Protein AF-A0A3B8TUF1-F1 (afdb_monomer_lite)

Foldseek 3Di:
DDDPVLQVVLLVVLVCLVVDNPDDPVVSVVSNVVSLQQHAQDDVRHPVHHHHPNHDDDVLVVCVVPHDAVQLVPPSDLQSVLQRLCQVDPPLVVVQQWQCDCHPNHNDPLDHDGHRQFDADPVRGTDRSVVVQDDLDPVQDPPVVVCVCVVPVDDPDDPCVSLVVLVVCLVPPDHDPVSNVSSVSSSSVVVVCVVVSSVSSVVSVVVVVVVVVVVVVVD

Structure (mmCIF, N/CA/C/O backbone):
data_AF-A0A3B8TUF1-F1
#
_entry.id   AF-A0A3B8TUF1-F1
#
loop_
_atom_site.group_PDB
_atom_site.id
_atom_site.type_symbol
_atom_site.label_atom_id
_atom_site.label_alt_id
_atom_site.label_comp_id
_atom_site.label_asym_id
_atom_site.label_entity_id
_atom_site.label_seq_id
_atom_site.pdbx_PDB_ins_code
_atom_site.Cartn_x
_atom_site.Cartn_y
_atom_site.Cartn_z
_atom_site.occupancy
_atom_site.B_iso_or_equiv
_atom_site.auth_seq_id
_atom_site.auth_comp_id
_atom_site.auth_asym_id
_atom_site.auth_atom_id
_atom_site.pdbx_PDB_model_num
ATOM 1 N N . MET A 1 1 ? -12.231 -5.710 -16.668 1.00 30.80 1 MET A N 1
ATOM 2 C CA . MET A 1 1 ? -11.144 -6.706 -16.561 1.00 30.80 1 MET A CA 1
ATOM 3 C C . MET A 1 1 ? -9.940 -5.958 -16.014 1.00 30.80 1 MET A C 1
ATOM 5 O O . MET A 1 1 ? -9.499 -5.035 -16.681 1.00 30.80 1 MET A O 1
ATOM 9 N N . TYR A 1 2 ? -9.502 -6.230 -14.781 1.00 47.03 2 TYR A N 1
ATOM 10 C CA . TYR A 1 2 ? -8.259 -5.631 -14.281 1.00 47.03 2 TYR A CA 1
ATOM 11 C C . TYR A 1 2 ? -7.095 -6.357 -14.956 1.00 47.03 2 TYR A C 1
ATOM 13 O O . TYR A 1 2 ? -7.016 -7.584 -14.904 1.00 47.03 2 TYR A O 1
ATOM 21 N N . SER A 1 3 ? -6.248 -5.609 -15.650 1.00 50.97 3 SER A N 1
ATOM 22 C CA . SER A 1 3 ? -4.948 -6.074 -16.123 1.00 50.97 3 SER A CA 1
ATOM 23 C C . SER A 1 3 ? -4.066 -6.366 -14.910 1.00 50.97 3 SER A C 1
ATOM 25 O O . SER A 1 3 ? -4.149 -5.669 -13.902 1.00 50.97 3 SER A O 1
ATOM 27 N N . HIS A 1 4 ? -3.205 -7.381 -15.004 1.00 65.75 4 HIS A N 1
ATOM 28 C CA . HIS A 1 4 ? -2.104 -7.592 -14.060 1.00 65.75 4 HIS A CA 1
ATOM 29 C C . HIS A 1 4 ? -1.082 -6.462 -14.226 1.00 65.75 4 HIS A C 1
ATOM 31 O O . HIS A 1 4 ? -0.016 -6.672 -14.808 1.00 65.75 4 HIS A O 1
ATOM 37 N N . HIS A 1 5 ? -1.460 -5.245 -13.836 1.00 74.38 5 HIS A N 1
ATOM 38 C CA . HIS A 1 5 ? -0.773 -4.017 -14.211 1.00 74.38 5 HIS A CA 1
ATOM 39 C C . HIS A 1 5 ? 0.676 -4.043 -13.739 1.00 74.38 5 HIS A C 1
ATOM 41 O O . HIS A 1 5 ? 1.575 -3.827 -14.548 1.00 74.38 5 HIS A O 1
ATOM 47 N N . GLU A 1 6 ? 0.911 -4.416 -12.484 1.00 81.75 6 GLU A N 1
ATOM 48 C CA . GLU A 1 6 ? 2.241 -4.493 -11.882 1.00 81.75 6 GLU A CA 1
ATOM 49 C C . GLU A 1 6 ? 3.109 -5.531 -12.602 1.00 81.75 6 GLU A C 1
ATOM 51 O O . GLU A 1 6 ? 4.202 -5.206 -13.066 1.00 81.75 6 GLU A O 1
ATOM 56 N N . ASN A 1 7 ? 2.605 -6.759 -12.790 1.00 89.81 7 ASN A N 1
ATOM 57 C CA . ASN A 1 7 ? 3.350 -7.802 -13.503 1.00 89.81 7 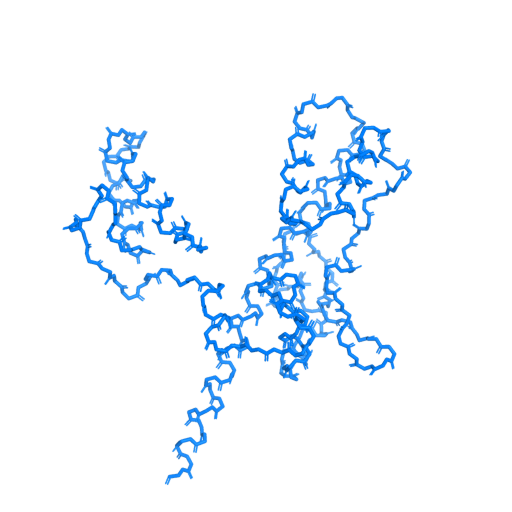ASN A CA 1
ATOM 58 C C . ASN A 1 7 ? 3.654 -7.386 -14.951 1.00 89.81 7 ASN A C 1
ATOM 60 O O . ASN A 1 7 ? 4.748 -7.635 -15.453 1.00 89.81 7 ASN A O 1
ATOM 64 N N . THR A 1 8 ? 2.707 -6.715 -15.611 1.00 89.31 8 THR A N 1
ATOM 65 C CA . THR A 1 8 ? 2.857 -6.218 -16.986 1.00 89.31 8 THR A CA 1
ATOM 66 C C . THR A 1 8 ? 3.940 -5.142 -17.066 1.00 89.31 8 THR A C 1
ATOM 68 O O . THR A 1 8 ? 4.849 -5.254 -17.889 1.00 89.31 8 THR A O 1
ATOM 71 N N . TYR A 1 9 ? 3.890 -4.130 -16.196 1.00 90.06 9 TYR A N 1
ATOM 72 C CA . TYR A 1 9 ? 4.871 -3.042 -16.182 1.00 90.06 9 TYR A CA 1
ATOM 73 C C . TYR A 1 9 ? 6.272 -3.524 -15.813 1.00 90.06 9 TYR A C 1
ATOM 75 O O . TYR A 1 9 ? 7.246 -3.067 -16.409 1.00 90.06 9 TYR A O 1
ATOM 83 N N . LEU A 1 10 ? 6.400 -4.473 -14.886 1.00 93.19 10 LEU A N 1
ATOM 84 C CA . LEU A 1 10 ? 7.710 -5.015 -14.533 1.00 93.19 10 LEU A CA 1
ATOM 85 C C . LEU A 1 10 ? 8.283 -5.943 -15.609 1.00 93.19 10 LEU A C 1
ATOM 87 O O . LEU A 1 10 ? 9.487 -5.897 -15.856 1.00 93.19 10 LEU A O 1
ATOM 91 N N . ASN A 1 11 ? 7.447 -6.707 -16.320 1.00 94.06 11 ASN A N 1
ATOM 92 C CA . ASN A 1 11 ? 7.882 -7.413 -17.532 1.00 94.06 11 ASN A CA 1
ATOM 93 C C . ASN A 1 11 ? 8.343 -6.418 -18.614 1.00 94.06 11 ASN A C 1
ATOM 95 O O . ASN A 1 11 ? 9.335 -6.654 -19.307 1.00 94.06 11 ASN A O 1
ATOM 99 N N . TYR A 1 12 ? 7.664 -5.279 -18.749 1.00 94.62 12 TYR A N 1
ATOM 100 C CA . TYR A 1 12 ? 8.093 -4.227 -19.666 1.00 94.62 12 TYR A CA 1
ATOM 101 C C . TYR A 1 12 ? 9.441 -3.612 -19.251 1.00 94.62 12 TYR A C 1
ATOM 103 O O . TYR A 1 12 ? 10.353 -3.544 -20.073 1.00 94.62 12 TYR A O 1
ATOM 111 N N . ALA A 1 13 ? 9.620 -3.265 -17.972 1.00 94.56 13 ALA A N 1
ATOM 112 C CA . ALA A 1 13 ? 10.892 -2.768 -17.440 1.00 94.56 13 ALA A CA 1
ATOM 113 C C . ALA A 1 13 ? 12.039 -3.776 -17.631 1.00 94.56 13 ALA A C 1
ATOM 115 O O . ALA A 1 13 ? 13.143 -3.395 -18.020 1.00 94.56 13 ALA A O 1
ATOM 116 N N . HIS A 1 14 ? 11.767 -5.068 -17.426 1.00 96.44 14 HIS A N 1
ATOM 117 C CA . HIS A 1 14 ? 12.712 -6.152 -17.706 1.00 96.44 14 HIS A CA 1
ATOM 118 C C . HIS A 1 14 ? 13.131 -6.166 -19.182 1.00 96.44 14 HIS A C 1
ATOM 120 O O . HIS A 1 14 ? 14.323 -6.183 -19.487 1.00 96.44 14 HIS A O 1
ATOM 126 N N . SER A 1 15 ? 12.163 -6.045 -20.097 1.00 95.94 15 SER A N 1
ATOM 127 C CA . SER A 1 15 ? 12.416 -5.983 -21.545 1.00 95.94 15 SER A CA 1
ATOM 128 C C . SER A 1 15 ? 13.305 -4.795 -21.922 1.00 95.94 15 SER A C 1
ATOM 130 O O . SER A 1 15 ? 14.246 -4.951 -22.699 1.00 95.94 15 SER A O 1
ATOM 132 N N . LEU A 1 16 ? 13.045 -3.618 -21.341 1.00 96.06 16 LEU A N 1
ATOM 133 C CA . LEU A 1 16 ? 13.848 -2.414 -21.567 1.00 96.06 16 LEU A CA 1
ATOM 134 C C . LEU A 1 16 ? 15.290 -2.588 -21.078 1.00 96.06 16 LEU A C 1
ATOM 136 O O . LEU A 1 16 ? 16.222 -2.268 -21.813 1.00 96.06 16 LEU A O 1
ATOM 140 N N . LEU A 1 17 ? 15.485 -3.151 -19.881 1.00 96.31 17 LEU A N 1
ATOM 141 C CA . LEU A 1 17 ? 16.822 -3.425 -19.342 1.00 96.31 17 LEU A CA 1
ATOM 142 C C . LEU A 1 17 ? 17.596 -4.430 -20.201 1.00 96.31 17 LEU A C 1
ATOM 144 O O . LEU A 1 17 ? 18.801 -4.275 -20.386 1.00 96.31 17 LEU A O 1
ATOM 148 N N . ARG A 1 18 ? 16.925 -5.444 -20.758 1.00 93.75 18 ARG A N 1
ATOM 149 C CA . ARG A 1 18 ? 17.566 -6.395 -21.678 1.00 93.75 18 ARG A CA 1
ATOM 150 C C . ARG A 1 18 ? 17.945 -5.766 -23.012 1.00 93.75 18 ARG A C 1
ATOM 152 O O . ARG A 1 18 ? 18.981 -6.124 -23.564 1.00 93.75 18 ARG A O 1
ATOM 159 N N . ALA A 1 19 ? 17.102 -4.880 -23.536 1.00 95.38 19 ALA A N 1
ATOM 160 C CA . ALA A 1 19 ? 17.327 -4.243 -24.828 1.00 95.38 19 ALA A CA 1
ATOM 161 C C . ALA A 1 19 ? 18.410 -3.157 -24.758 1.00 95.38 19 ALA A C 1
ATOM 163 O O . ALA A 1 19 ? 19.247 -3.063 -25.653 1.00 95.38 19 ALA A O 1
ATOM 164 N N . SER A 1 20 ? 18.391 -2.326 -23.713 1.00 95.94 20 SER A N 1
ATOM 165 C CA . SER A 1 20 ? 19.317 -1.203 -23.565 1.00 95.94 20 SER A CA 1
ATOM 166 C C . SER A 1 20 ? 19.425 -0.768 -22.100 1.00 95.94 20 SER A C 1
ATOM 168 O O . SER A 1 20 ? 18.828 0.220 -21.671 1.00 95.94 20 SER A O 1
ATOM 170 N N . SER A 1 21 ? 20.178 -1.528 -21.300 1.00 95.88 21 SER A N 1
ATOM 171 C CA . SER A 1 21 ? 20.466 -1.123 -19.923 1.00 95.88 21 SER A CA 1
ATOM 172 C C . SER A 1 21 ? 21.432 0.069 -19.895 1.00 95.88 21 SER A C 1
ATOM 174 O O . SER A 1 21 ? 22.495 -0.004 -20.514 1.00 95.88 21 SER A O 1
ATOM 176 N N . PRO A 1 22 ? 21.135 1.136 -19.130 1.00 95.81 22 PRO A N 1
ATOM 177 C CA . PRO A 1 22 ? 22.068 2.239 -18.905 1.00 95.81 22 PRO A CA 1
ATOM 178 C C . PRO A 1 22 ? 23.140 1.912 -17.847 1.00 95.81 22 PRO A C 1
ATOM 180 O O . PRO A 1 22 ? 23.940 2.776 -17.493 1.00 95.81 22 PRO A O 1
ATOM 183 N N . PHE A 1 23 ? 23.127 0.703 -17.277 1.00 97.06 23 PHE A N 1
ATOM 184 C CA . PHE A 1 23 ? 24.025 0.282 -16.202 1.00 97.06 23 PHE A CA 1
ATOM 185 C C . PHE A 1 23 ? 25.071 -0.724 -16.689 1.00 97.06 23 PHE A C 1
ATOM 187 O O . PHE A 1 23 ? 24.891 -1.373 -17.717 1.00 97.06 23 PHE A O 1
ATOM 194 N N . ASP A 1 24 ? 26.133 -0.914 -15.901 1.0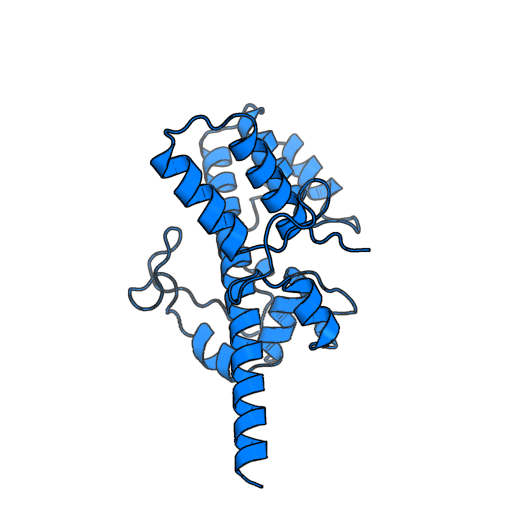0 97.69 24 ASP A N 1
ATOM 195 C CA . ASP A 1 24 ? 27.087 -1.999 -16.131 1.00 97.69 24 ASP A CA 1
ATOM 196 C C . ASP A 1 24 ? 26.424 -3.390 -16.061 1.00 97.69 24 ASP A C 1
ATOM 198 O O . ASP A 1 24 ? 25.295 -3.568 -15.583 1.00 97.69 24 ASP A O 1
ATOM 202 N N . GLU A 1 25 ? 27.137 -4.401 -16.553 1.00 96.88 25 GLU A N 1
ATOM 203 C CA . GLU A 1 25 ? 26.629 -5.770 -16.657 1.00 96.88 25 GLU A CA 1
ATOM 204 C C . GLU A 1 25 ? 26.240 -6.364 -15.293 1.00 96.88 25 GLU A C 1
ATOM 206 O O . GLU A 1 25 ? 25.217 -7.045 -15.176 1.00 96.88 25 GLU A O 1
ATOM 211 N N . VAL A 1 26 ? 27.019 -6.081 -14.246 1.00 97.88 26 VAL A N 1
ATOM 212 C CA . VAL A 1 26 ? 26.805 -6.634 -12.902 1.00 97.88 26 VAL A CA 1
ATOM 213 C C . VAL A 1 26 ? 25.507 -6.090 -12.311 1.00 97.88 26 VAL A C 1
ATOM 215 O O . VAL A 1 26 ? 24.654 -6.854 -11.843 1.00 97.88 26 VAL A O 1
ATOM 218 N N . LYS A 1 27 ? 25.316 -4.770 -12.371 1.00 97.62 27 LYS A N 1
ATOM 219 C CA . LYS A 1 27 ? 24.105 -4.106 -11.889 1.00 97.62 27 LYS A CA 1
ATOM 220 C C . LYS A 1 27 ? 22.887 -4.492 -12.722 1.00 97.62 27 LYS A C 1
ATOM 222 O O . LYS A 1 27 ? 21.827 -4.745 -12.150 1.00 97.62 27 LYS A O 1
ATOM 227 N N . THR A 1 28 ? 23.040 -4.598 -14.040 1.00 97.88 28 THR A N 1
ATOM 228 C CA . THR A 1 28 ? 21.961 -5.026 -14.943 1.00 97.88 28 THR A CA 1
ATOM 229 C C . THR A 1 28 ? 21.458 -6.418 -14.576 1.00 97.88 28 THR A C 1
ATOM 231 O O . THR A 1 28 ? 20.261 -6.589 -14.348 1.00 97.88 28 THR A O 1
ATOM 234 N N . LYS A 1 29 ? 22.360 -7.396 -14.414 1.00 97.50 29 LYS A N 1
ATOM 235 C CA . LYS A 1 29 ? 21.991 -8.761 -13.997 1.00 97.50 29 LYS A CA 1
ATOM 236 C C . LYS A 1 29 ? 21.280 -8.780 -12.647 1.00 97.50 29 LYS A C 1
ATOM 238 O O . LYS A 1 29 ? 20.278 -9.473 -12.497 1.00 97.50 29 LYS A O 1
ATOM 243 N N . LYS A 1 30 ? 21.749 -7.983 -11.680 1.00 98.06 30 LYS A N 1
ATOM 244 C CA . LYS A 1 30 ? 21.106 -7.874 -10.363 1.00 98.06 30 LYS A CA 1
ATOM 245 C C . LYS A 1 30 ? 19.674 -7.336 -10.457 1.00 98.06 30 LYS A C 1
ATOM 247 O O . LYS A 1 30 ? 18.795 -7.843 -9.764 1.00 98.06 30 LYS A O 1
ATOM 252 N N . LEU A 1 31 ? 19.435 -6.322 -11.291 1.00 97.81 31 LEU A N 1
ATOM 253 C CA . LEU A 1 31 ? 18.098 -5.756 -11.492 1.00 97.81 31 LEU A CA 1
ATOM 254 C C . LEU A 1 31 ? 17.165 -6.734 -12.210 1.00 97.81 31 LEU A C 1
ATOM 256 O O . LEU A 1 31 ? 16.023 -6.883 -11.787 1.00 97.81 31 LEU A O 1
ATOM 260 N N . LEU A 1 32 ? 17.650 -7.432 -13.241 1.00 97.00 32 LEU A N 1
ATOM 261 C CA . LEU A 1 32 ? 16.871 -8.460 -13.937 1.00 97.00 32 LEU A CA 1
ATOM 262 C C . LEU A 1 32 ? 16.460 -9.581 -12.976 1.00 97.00 32 LEU A C 1
ATOM 264 O O . LEU A 1 32 ? 15.270 -9.842 -12.843 1.00 97.00 32 LEU A O 1
ATOM 268 N N . ALA A 1 33 ? 17.408 -10.139 -12.216 1.00 96.00 33 ALA A N 1
ATOM 269 C CA . ALA A 1 33 ? 17.124 -11.179 -11.225 1.00 96.00 33 ALA A CA 1
ATOM 270 C C . ALA A 1 33 ? 16.139 -10.705 -10.141 1.00 96.00 33 ALA A C 1
ATOM 272 O O . ALA A 1 33 ? 15.291 -11.464 -9.673 1.00 96.00 33 ALA A O 1
ATOM 273 N N . PHE A 1 34 ? 16.219 -9.432 -9.743 1.00 96.06 34 PHE A N 1
ATOM 274 C CA . PHE A 1 34 ? 15.254 -8.849 -8.816 1.00 96.06 34 PHE A CA 1
ATOM 275 C C . PHE A 1 34 ? 13.842 -8.798 -9.417 1.00 96.06 34 PHE A C 1
ATOM 277 O O . PHE A 1 34 ? 12.901 -9.250 -8.766 1.00 96.06 34 PHE A O 1
ATOM 284 N N . LEU A 1 35 ? 13.691 -8.309 -10.653 1.00 95.56 35 LEU A N 1
ATOM 285 C CA . LEU A 1 35 ? 12.400 -8.268 -11.351 1.00 95.56 35 LEU A CA 1
ATOM 286 C C . LEU A 1 35 ? 11.823 -9.671 -11.569 1.00 95.56 35 LEU A C 1
ATOM 288 O O . LEU A 1 35 ? 10.639 -9.890 -11.316 1.00 95.56 35 LEU A O 1
ATOM 292 N N . GLU A 1 36 ? 12.659 -10.625 -11.975 1.00 95.62 36 GLU A N 1
ATOM 293 C CA . GLU A 1 36 ? 12.290 -12.036 -12.139 1.00 95.62 36 GLU A CA 1
ATOM 294 C C . GLU A 1 36 ? 11.797 -12.633 -10.817 1.00 95.62 36 GLU A C 1
ATOM 296 O O . GLU A 1 36 ? 10.780 -13.316 -10.793 1.00 95.62 36 GLU A O 1
ATOM 301 N N . SER A 1 37 ? 12.433 -12.293 -9.689 1.00 95.06 37 SER A N 1
ATOM 302 C CA . SER A 1 37 ? 11.989 -12.776 -8.373 1.00 95.06 37 SER A CA 1
ATOM 303 C C . SER A 1 37 ? 10.612 -12.253 -7.945 1.00 95.06 37 SER A C 1
ATOM 305 O O . SER A 1 37 ? 9.973 -12.868 -7.098 1.00 95.06 37 SER A O 1
ATOM 307 N N . LEU A 1 38 ? 10.153 -11.132 -8.510 1.00 94.62 38 LEU A N 1
ATOM 308 C CA . LEU A 1 38 ? 8.884 -10.485 -8.160 1.00 94.62 38 LEU A CA 1
ATOM 309 C C . LEU A 1 38 ? 7.758 -10.757 -9.164 1.00 94.62 38 LEU A C 1
ATOM 311 O O . LEU A 1 38 ? 6.623 -10.340 -8.927 1.00 94.62 38 LEU A O 1
ATOM 315 N N . THR A 1 39 ? 8.047 -11.410 -10.289 1.00 94.19 39 THR A N 1
ATOM 316 C CA . THR A 1 39 ? 7.121 -11.520 -11.423 1.00 94.19 39 THR A CA 1
ATOM 317 C C . THR A 1 39 ? 7.102 -12.920 -12.007 1.00 94.19 39 THR A C 1
ATOM 319 O O . THR A 1 39 ? 8.013 -13.716 -11.805 1.00 94.19 39 THR A O 1
ATOM 322 N N . TRP A 1 40 ? 6.077 -13.209 -12.800 1.00 93.06 40 TRP A N 1
ATOM 323 C CA . TRP A 1 40 ? 6.121 -14.324 -13.738 1.00 93.06 40 TRP A CA 1
ATOM 324 C C . TRP A 1 40 ? 6.261 -13.795 -15.159 1.00 93.06 40 TRP A C 1
ATOM 326 O O . TRP A 1 40 ? 5.758 -12.714 -15.507 1.00 93.06 40 TRP A O 1
ATOM 336 N N . SER A 1 41 ? 6.934 -14.582 -15.992 1.00 93.75 41 SER A N 1
ATOM 337 C CA . SER A 1 41 ? 7.169 -14.216 -17.378 1.00 93.75 41 SER A CA 1
ATOM 338 C C . SER A 1 41 ? 5.855 -14.158 -18.167 1.00 93.75 41 SER A C 1
ATOM 340 O O . SER A 1 41 ? 5.011 -15.059 -18.114 1.00 93.75 41 SER A O 1
ATOM 342 N N . SER A 1 42 ? 5.624 -13.052 -18.876 1.00 91.81 42 SER A N 1
ATOM 343 C CA . SER A 1 42 ? 4.372 -12.818 -19.605 1.00 91.81 42 SER A CA 1
ATOM 344 C C . SER A 1 42 ? 4.572 -11.940 -20.843 1.00 91.81 42 SER A C 1
ATOM 346 O O . SER A 1 42 ? 5.617 -11.315 -21.020 1.00 91.81 42 SER A O 1
ATOM 348 N N . GLY A 1 43 ? 3.580 -11.910 -21.738 1.00 89.69 43 GLY A N 1
ATOM 349 C CA . GLY A 1 43 ? 3.657 -11.129 -22.977 1.00 89.69 43 GLY A CA 1
ATOM 350 C C . GLY A 1 43 ? 4.860 -11.526 -23.838 1.00 89.69 43 GLY A C 1
ATOM 351 O O . GLY A 1 43 ? 5.062 -12.710 -24.104 1.00 89.69 43 GLY A O 1
ATOM 352 N N . VAL A 1 44 ? 5.671 -10.540 -24.236 1.00 89.31 44 VAL A N 1
ATOM 353 C CA . VAL A 1 44 ? 6.907 -10.744 -25.021 1.00 89.31 44 VAL A CA 1
ATOM 354 C C . VAL A 1 44 ? 7.960 -11.574 -24.288 1.00 89.31 44 VAL A C 1
ATOM 356 O O . VAL A 1 44 ? 8.812 -12.184 -24.924 1.00 89.31 44 VAL A O 1
ATOM 359 N N . ASN A 1 45 ? 7.878 -11.627 -22.959 1.00 92.19 45 ASN A N 1
ATOM 360 C CA . ASN A 1 45 ? 8.815 -12.358 -22.124 1.00 92.19 45 ASN A CA 1
ATOM 361 C C . ASN A 1 45 ? 8.355 -13.776 -21.785 1.00 92.19 45 ASN A C 1
ATOM 363 O O . ASN A 1 45 ? 9.051 -14.482 -21.064 1.00 92.19 45 ASN A O 1
ATOM 367 N N . LYS A 1 46 ? 7.180 -14.204 -22.255 1.00 93.88 46 LYS A N 1
ATOM 368 C CA . LYS A 1 46 ? 6.576 -15.482 -21.867 1.00 93.88 46 LYS A CA 1
ATOM 369 C C . LYS A 1 46 ? 7.546 -16.659 -22.066 1.00 93.88 46 LYS A C 1
ATOM 371 O O . LYS A 1 46 ? 8.025 -16.886 -23.172 1.00 93.88 46 LYS A O 1
ATOM 376 N N . GLY A 1 47 ? 7.766 -17.431 -20.999 1.00 91.88 47 GLY A N 1
ATOM 377 C CA . GLY A 1 47 ? 8.611 -18.631 -21.003 1.00 91.88 47 GLY A CA 1
ATOM 378 C C . GLY A 1 47 ? 10.098 -18.378 -20.741 1.00 91.88 47 GLY A C 1
ATOM 379 O O . GLY A 1 47 ? 10.885 -19.313 -20.826 1.00 91.88 47 GLY A O 1
ATOM 380 N N . LEU A 1 48 ? 10.499 -17.141 -20.434 1.00 93.19 48 LEU A N 1
ATOM 381 C CA . LEU A 1 48 ? 11.898 -16.818 -20.142 1.00 93.19 48 LEU A CA 1
ATOM 382 C C . LEU A 1 48 ? 12.333 -17.156 -18.710 1.00 93.19 48 LEU A C 1
ATOM 384 O O . LEU A 1 48 ? 13.507 -17.436 -18.491 1.00 93.19 48 LEU A O 1
ATOM 388 N N . TRP A 1 49 ? 11.412 -17.086 -17.750 1.00 94.69 49 TRP A N 1
ATOM 389 C CA . TRP A 1 49 ? 11.631 -17.476 -16.357 1.00 94.69 49 TRP A CA 1
ATOM 390 C C . TRP A 1 49 ? 10.326 -17.964 -15.730 1.00 94.69 49 TRP A C 1
ATOM 392 O O . TRP A 1 49 ? 9.228 -17.597 -16.175 1.00 94.69 49 TRP A O 1
ATOM 402 N N . ASP A 1 50 ? 10.465 -18.768 -14.683 1.00 90.38 50 ASP A N 1
ATOM 403 C CA . ASP A 1 50 ? 9.349 -19.298 -13.912 1.00 90.38 50 ASP A CA 1
ATOM 404 C C . ASP A 1 50 ? 8.975 -18.377 -12.749 1.00 90.38 50 ASP A C 1
ATOM 406 O O . ASP A 1 50 ? 9.790 -17.615 -12.228 1.00 90.38 50 ASP A O 1
ATOM 410 N N . ALA A 1 51 ? 7.711 -18.459 -12.338 1.00 90.31 51 ALA A N 1
ATOM 411 C CA . ALA A 1 51 ? 7.212 -17.780 -11.152 1.00 90.31 51 ALA A CA 1
ATOM 412 C C . ALA A 1 51 ? 7.899 -18.344 -9.895 1.00 90.31 51 ALA A C 1
ATOM 414 O O . ALA A 1 51 ? 7.740 -19.524 -9.587 1.00 90.31 51 ALA A O 1
ATOM 415 N N . GLY A 1 52 ? 8.647 -17.508 -9.173 1.00 86.56 52 GLY A N 1
ATOM 416 C CA . GLY A 1 52 ? 9.236 -17.876 -7.882 1.00 86.56 52 GLY A CA 1
ATOM 417 C C . GLY A 1 52 ? 8.304 -17.631 -6.688 1.00 86.56 52 GLY A C 1
ATOM 418 O O . GLY A 1 52 ? 7.236 -17.034 -6.815 1.00 86.56 52 GLY A O 1
ATOM 419 N N . ASP A 1 53 ? 8.759 -17.993 -5.489 1.00 89.31 53 ASP A N 1
ATOM 420 C CA . ASP A 1 53 ? 7.977 -17.857 -4.243 1.00 89.31 53 ASP A CA 1
ATOM 421 C C . ASP A 1 53 ? 7.732 -16.401 -3.806 1.00 89.31 53 ASP A C 1
ATOM 423 O O . ASP A 1 53 ? 6.926 -16.128 -2.919 1.00 89.31 53 ASP A O 1
ATOM 427 N N . ARG A 1 54 ? 8.452 -15.446 -4.407 1.00 91.19 54 ARG A N 1
ATOM 428 C CA . ARG A 1 54 ? 8.402 -14.012 -4.078 1.00 91.19 54 ARG A CA 1
ATOM 429 C C . ARG A 1 54 ? 7.563 -13.189 -5.059 1.00 91.19 54 ARG A C 1
ATOM 431 O O . ARG A 1 54 ? 7.602 -11.958 -5.002 1.00 91.19 54 ARG A O 1
ATOM 438 N N . VAL A 1 55 ? 6.821 -13.848 -5.948 1.00 92.06 55 VAL A N 1
ATOM 439 C CA . VAL A 1 55 ? 5.955 -13.178 -6.919 1.00 92.06 55 VAL A CA 1
ATOM 440 C C . VAL A 1 55 ? 4.977 -12.243 -6.212 1.00 92.06 55 VAL A C 1
ATOM 442 O O . VAL A 1 55 ? 4.317 -12.617 -5.242 1.00 92.06 55 VAL A O 1
ATOM 445 N N . MET A 1 56 ? 4.878 -11.013 -6.714 1.00 89.62 56 MET A N 1
ATOM 446 C CA . MET A 1 56 ? 3.959 -10.027 -6.165 1.00 89.62 56 MET A CA 1
ATOM 447 C C . MET A 1 56 ? 2.508 -10.459 -6.345 1.00 89.62 56 MET A C 1
ATOM 449 O O . MET A 1 56 ? 2.079 -10.896 -7.416 1.00 89.62 56 MET A O 1
ATOM 453 N N . ILE A 1 57 ? 1.743 -10.272 -5.277 1.00 85.81 57 ILE A N 1
ATOM 454 C CA . ILE A 1 57 ? 0.323 -10.584 -5.230 1.00 85.81 57 ILE A CA 1
ATOM 455 C C . ILE A 1 57 ? -0.464 -9.298 -5.470 1.00 85.81 57 ILE A C 1
ATOM 457 O O . ILE A 1 57 ? -0.254 -8.289 -4.802 1.00 85.81 57 ILE A O 1
ATOM 461 N N . ASP A 1 58 ? -1.411 -9.359 -6.402 1.00 85.88 58 ASP A N 1
ATOM 462 C CA . ASP A 1 58 ? -2.390 -8.295 -6.616 1.00 85.88 58 ASP A CA 1
ATOM 463 C C . ASP A 1 58 ? -3.360 -8.248 -5.422 1.00 85.88 58 ASP A C 1
ATOM 465 O O . ASP A 1 58 ? -4.223 -9.120 -5.253 1.00 85.88 58 ASP A O 1
ATOM 469 N N . MET A 1 59 ? -3.222 -7.213 -4.591 1.00 88.12 59 MET A N 1
ATOM 470 C CA . MET A 1 59 ? -4.068 -7.008 -3.415 1.00 88.12 59 MET A CA 1
ATOM 471 C C . MET A 1 59 ? -5.542 -6.814 -3.782 1.00 88.12 59 MET A C 1
ATOM 473 O O . MET A 1 59 ? -6.416 -7.285 -3.057 1.00 88.12 59 MET A O 1
ATOM 477 N N . ALA A 1 60 ? -5.855 -6.194 -4.922 1.00 85.75 60 ALA A N 1
ATOM 478 C CA . ALA A 1 60 ? -7.240 -6.049 -5.361 1.00 85.75 60 ALA A CA 1
ATOM 479 C C . ALA A 1 60 ? -7.848 -7.410 -5.730 1.00 85.75 60 ALA A C 1
ATOM 481 O O . ALA A 1 60 ? -9.033 -7.652 -5.483 1.00 85.75 60 ALA A O 1
ATOM 482 N N . LYS A 1 61 ? -7.051 -8.329 -6.294 1.00 87.75 61 LYS A N 1
ATOM 483 C CA . LYS A 1 61 ? -7.478 -9.722 -6.508 1.00 87.75 61 LYS A CA 1
ATOM 484 C C . LYS A 1 61 ? -7.701 -10.449 -5.181 1.00 87.75 61 LYS A C 1
ATOM 486 O O . LYS A 1 61 ? -8.722 -11.129 -5.059 1.00 87.75 61 LYS A O 1
ATOM 491 N N . LEU A 1 62 ? -6.793 -10.289 -4.216 1.00 90.00 62 LEU A N 1
ATOM 492 C CA . LEU A 1 62 ? -6.922 -10.874 -2.876 1.00 90.00 62 LEU A CA 1
ATOM 493 C C . LEU A 1 62 ? -8.226 -10.420 -2.203 1.00 90.00 62 LEU A C 1
ATOM 495 O O . LEU A 1 62 ? -9.045 -11.256 -1.827 1.00 90.00 62 LEU A O 1
ATOM 499 N N . VAL A 1 63 ? -8.458 -9.106 -2.148 1.00 92.19 63 VAL A N 1
ATOM 500 C CA . VAL A 1 63 ? -9.658 -8.506 -1.547 1.00 92.19 63 VAL A CA 1
ATOM 501 C C . VAL A 1 63 ? -10.928 -9.034 -2.204 1.00 92.19 63 VAL A C 1
ATOM 503 O O . VAL A 1 63 ? -11.779 -9.578 -1.512 1.00 92.19 63 VAL A O 1
ATOM 506 N N . ARG A 1 64 ? -11.037 -8.981 -3.538 1.00 89.88 64 ARG A N 1
ATOM 507 C CA . ARG A 1 64 ? -12.239 -9.459 -4.249 1.00 89.88 64 ARG A CA 1
ATOM 508 C C . ARG A 1 64 ? -12.561 -10.931 -4.005 1.00 89.88 64 ARG A C 1
ATOM 510 O O . ARG A 1 64 ? -13.720 -11.317 -4.100 1.00 89.88 64 ARG A O 1
ATOM 517 N N . SER A 1 65 ? -11.537 -11.749 -3.778 1.00 91.81 65 SER A N 1
ATOM 518 C CA . SER A 1 65 ? -11.700 -13.198 -3.651 1.00 91.81 65 SER A CA 1
ATOM 519 C C . SER A 1 65 ? -12.031 -13.623 -2.220 1.00 91.81 65 SER A C 1
ATOM 521 O O . SER A 1 65 ? -12.630 -14.678 -2.032 1.00 91.81 65 SER A O 1
ATOM 523 N N . HIS A 1 66 ? -11.642 -12.822 -1.220 1.00 92.81 66 HIS A N 1
ATOM 524 C CA . HIS A 1 66 ? -11.635 -13.257 0.181 1.00 92.81 66 HIS A CA 1
ATOM 525 C C . HIS A 1 66 ? -12.214 -12.251 1.181 1.00 92.81 66 HIS A C 1
ATOM 527 O O . HIS A 1 66 ? -12.319 -12.585 2.358 1.00 92.81 66 HIS A O 1
ATOM 533 N N . PHE A 1 67 ? -12.593 -11.042 0.762 1.00 94.31 67 PHE A N 1
ATOM 534 C CA . PHE A 1 67 ? -13.140 -10.035 1.666 1.00 94.31 67 PHE A CA 1
ATOM 535 C C . PHE A 1 67 ? -14.328 -9.290 1.057 1.00 94.31 67 PHE A C 1
ATOM 537 O O . PHE A 1 67 ? -14.244 -8.689 -0.013 1.00 94.31 67 PHE A O 1
ATOM 544 N N . TRP A 1 68 ? -15.437 -9.298 1.791 1.00 93.06 68 TRP A N 1
ATOM 545 C CA . TRP A 1 68 ? -16.605 -8.474 1.520 1.00 93.06 68 TRP A CA 1
ATOM 546 C C . TRP A 1 68 ? -17.100 -7.869 2.828 1.00 93.06 68 TRP A C 1
ATOM 548 O O . TRP A 1 68 ? -17.137 -8.541 3.859 1.00 93.06 68 TRP A O 1
ATOM 558 N N . HIS A 1 69 ? -17.516 -6.609 2.774 1.00 94.06 69 HIS A N 1
ATOM 559 C CA . HIS A 1 69 ? -18.093 -5.911 3.912 1.00 94.06 69 HIS A CA 1
ATOM 560 C C . HIS A 1 69 ? -19.200 -4.957 3.437 1.00 94.06 69 HIS A C 1
ATOM 562 O O . HIS A 1 69 ? -19.009 -4.300 2.409 1.00 94.06 69 HIS A O 1
ATOM 568 N N . PRO A 1 70 ? -20.324 -4.809 4.170 1.00 93.25 70 PRO A N 1
ATOM 569 C CA . PRO A 1 70 ? -21.417 -3.918 3.771 1.00 93.25 70 PRO A CA 1
ATOM 570 C C . PRO A 1 70 ? -20.961 -2.476 3.510 1.00 93.25 70 PRO A C 1
ATOM 572 O O . PRO A 1 70 ? -21.358 -1.875 2.515 1.00 93.25 70 PRO A O 1
ATOM 575 N N . ASP A 1 71 ? -20.057 -1.956 4.348 1.00 90.38 71 ASP A N 1
ATOM 576 C CA . ASP A 1 71 ? -19.543 -0.582 4.222 1.00 90.38 71 ASP A CA 1
ATOM 577 C C . ASP A 1 71 ? -18.749 -0.343 2.917 1.00 90.38 71 ASP A C 1
ATOM 579 O O . ASP A 1 71 ? -18.576 0.802 2.512 1.00 90.38 71 ASP A O 1
ATOM 583 N N . MET A 1 72 ? -18.323 -1.394 2.200 1.00 89.62 72 MET A N 1
ATOM 584 C CA . MET A 1 72 ? -17.668 -1.246 0.891 1.00 89.62 72 MET A CA 1
ATOM 585 C C . MET A 1 72 ? -18.646 -0.850 -0.223 1.00 89.62 72 MET A C 1
ATOM 587 O O . MET A 1 72 ? -18.209 -0.373 -1.270 1.00 89.62 72 MET A O 1
ATOM 591 N N . SER A 1 73 ? -19.955 -1.078 -0.045 1.00 87.69 73 SER A N 1
ATOM 592 C CA . SER A 1 73 ? -21.002 -0.769 -1.039 1.00 87.69 73 SER A CA 1
ATOM 593 C C . SER A 1 73 ? -20.684 -1.265 -2.464 1.00 87.69 73 SER A C 1
ATOM 595 O O . SER A 1 73 ? -20.968 -0.598 -3.455 1.00 87.69 73 SER A O 1
ATOM 597 N N . GLY A 1 74 ? -20.043 -2.435 -2.576 1.00 84.19 74 GLY A N 1
ATOM 598 C CA . GLY A 1 74 ? -19.633 -3.036 -3.855 1.00 84.19 74 GLY A CA 1
ATOM 599 C C . GLY A 1 74 ? -18.346 -2.470 -4.478 1.00 84.19 74 GLY A C 1
ATOM 600 O O . GLY A 1 74 ? -17.899 -2.980 -5.507 1.00 84.19 74 GLY A O 1
ATOM 601 N N . SER A 1 75 ? -17.717 -1.461 -3.870 1.00 85.44 75 SER A N 1
ATOM 602 C CA . SER A 1 75 ? -16.423 -0.929 -4.305 1.00 85.44 75 SER A CA 1
ATOM 603 C C . SER A 1 75 ? -15.258 -1.787 -3.804 1.00 85.44 75 SER A C 1
ATOM 605 O O . SER A 1 75 ? -15.248 -2.243 -2.667 1.00 85.44 75 SER A O 1
ATOM 607 N N . ASN A 1 76 ? -14.236 -1.954 -4.647 1.00 86.56 76 ASN A N 1
ATOM 608 C CA . ASN A 1 76 ? -12.976 -2.626 -4.301 1.00 86.56 76 ASN A CA 1
ATOM 609 C C . ASN A 1 76 ? -11.778 -1.663 -4.315 1.00 86.56 76 ASN A C 1
ATOM 611 O O . ASN A 1 76 ? -10.630 -2.103 -4.362 1.00 86.56 76 ASN A O 1
ATOM 615 N N . SER A 1 77 ? -12.026 -0.349 -4.346 1.00 85.81 77 SER A N 1
ATOM 616 C CA . SER A 1 77 ? -10.952 0.636 -4.224 1.00 85.81 77 SER A CA 1
ATOM 617 C C . SER A 1 77 ? -10.374 0.608 -2.812 1.00 85.81 77 SER A C 1
ATOM 619 O O . SER A 1 77 ? -11.096 0.375 -1.845 1.00 85.81 77 SER A O 1
ATOM 621 N N . ILE A 1 78 ? -9.085 0.917 -2.673 1.00 86.12 78 ILE A N 1
ATOM 622 C CA . ILE A 1 78 ? -8.432 0.975 -1.360 1.00 86.12 78 ILE A CA 1
ATOM 623 C C . ILE A 1 78 ? -9.143 1.943 -0.395 1.00 86.12 78 ILE A C 1
ATOM 625 O O . ILE A 1 78 ? -9.288 1.625 0.780 1.00 86.12 78 ILE A O 1
ATOM 629 N N . LYS A 1 79 ? -9.717 3.041 -0.917 1.00 85.25 79 LYS A N 1
ATOM 630 C CA . LYS A 1 79 ? -10.531 4.013 -0.162 1.00 85.25 79 LYS A CA 1
ATOM 631 C C . LYS A 1 79 ? -11.807 3.415 0.439 1.00 85.25 79 LYS A C 1
ATOM 633 O O . LYS A 1 79 ? -12.243 3.855 1.490 1.00 85.25 79 LYS A O 1
ATOM 638 N N . ALA A 1 80 ? -12.401 2.410 -0.203 1.00 88.94 80 ALA A N 1
ATOM 639 C CA . ALA A 1 80 ? -13.567 1.705 0.334 1.00 88.94 80 ALA A CA 1
ATOM 640 C C . ALA A 1 80 ? -13.169 0.502 1.204 1.00 88.94 80 ALA A C 1
ATOM 642 O O . ALA A 1 80 ? -13.813 0.205 2.209 1.00 88.94 80 ALA A O 1
ATOM 643 N N . VAL A 1 81 ? -12.097 -0.194 0.822 1.00 93.50 81 VAL A N 1
ATOM 644 C CA . VAL A 1 81 ? -11.629 -1.408 1.499 1.00 93.50 81 VAL A CA 1
ATOM 645 C C . VAL A 1 81 ? -11.013 -1.082 2.855 1.00 93.50 81 VAL A C 1
ATOM 647 O O . VAL A 1 81 ? -11.287 -1.786 3.823 1.00 93.50 81 VAL A O 1
ATOM 650 N N . LEU A 1 82 ? -10.208 -0.020 2.949 1.00 94.81 82 LEU A N 1
ATOM 651 C CA . LEU A 1 82 ? -9.495 0.318 4.177 1.00 94.81 82 LEU A CA 1
ATOM 652 C C . LEU A 1 82 ? -10.452 0.587 5.355 1.00 94.81 82 LEU A C 1
ATOM 654 O O . LEU A 1 82 ? -10.319 -0.111 6.362 1.00 94.81 82 LEU A O 1
ATOM 658 N N . PRO A 1 83 ? -11.442 1.502 5.273 1.00 93.56 83 PRO A N 1
ATOM 659 C CA . PRO A 1 83 ? -12.370 1.721 6.384 1.00 93.56 83 PRO A CA 1
ATOM 660 C C . PRO A 1 83 ? -13.142 0.453 6.763 1.00 93.56 83 PRO A C 1
ATOM 662 O O . PRO A 1 83 ? -13.373 0.199 7.945 1.00 93.56 83 PRO A O 1
ATOM 665 N N . ALA A 1 84 ? -13.509 -0.373 5.781 1.00 95.81 84 ALA A N 1
ATOM 666 C CA . ALA A 1 84 ? -14.199 -1.636 6.021 1.00 95.81 84 ALA A CA 1
ATOM 667 C C . ALA A 1 84 ? -13.330 -2.642 6.793 1.00 95.81 84 ALA A C 1
ATOM 669 O O . ALA A 1 84 ? -13.786 -3.214 7.782 1.00 95.81 84 ALA A O 1
ATOM 670 N N . VAL A 1 85 ? -12.068 -2.814 6.394 1.00 96.88 85 VAL A N 1
ATOM 671 C CA . VAL A 1 85 ? -11.097 -3.663 7.101 1.00 96.88 85 VAL A CA 1
ATOM 672 C C . VAL A 1 85 ? -10.880 -3.178 8.536 1.00 96.88 85 VAL A C 1
ATOM 674 O O . VAL A 1 85 ? -10.888 -3.977 9.475 1.00 96.88 85 VAL A O 1
ATOM 677 N N . LEU A 1 86 ? -10.737 -1.864 8.727 1.00 96.50 86 LEU A N 1
ATOM 678 C CA . LEU A 1 86 ? -10.546 -1.277 10.053 1.00 96.50 86 LEU A CA 1
ATOM 679 C C . LEU A 1 86 ? -11.771 -1.473 10.954 1.00 96.50 86 LEU A C 1
ATOM 681 O O . LEU A 1 86 ? -11.614 -1.777 12.136 1.00 96.50 86 LEU A O 1
ATOM 685 N N . ASN A 1 87 ? -12.987 -1.360 10.415 1.00 95.56 87 ASN A N 1
ATOM 686 C CA . ASN A 1 87 ? -14.208 -1.656 11.169 1.00 95.56 87 ASN A CA 1
ATOM 687 C C . ASN A 1 87 ? -14.354 -3.158 11.481 1.00 95.56 87 ASN A C 1
ATOM 689 O O . ASN A 1 87 ? -14.839 -3.505 12.559 1.00 95.56 87 ASN A O 1
ATOM 693 N N . ALA A 1 88 ? -13.882 -4.042 10.597 1.00 95.81 88 ALA A N 1
ATOM 694 C CA . ALA A 1 88 ? -13.965 -5.492 10.769 1.00 95.81 88 ALA A CA 1
ATOM 695 C C . ALA A 1 88 ? -12.956 -6.071 11.783 1.00 95.81 88 ALA A C 1
ATOM 697 O O . ALA A 1 88 ? -13.202 -7.141 12.340 1.00 95.81 88 ALA A O 1
ATOM 698 N N . SER A 1 89 ? -11.834 -5.391 12.055 1.00 96.69 89 SER A N 1
ATOM 699 C CA . SER A 1 89 ? -10.764 -5.915 12.918 1.00 96.69 89 SER A CA 1
ATOM 700 C C . SER A 1 89 ? -10.562 -5.118 14.203 1.00 96.69 89 SER A C 1
ATOM 702 O O . SER A 1 89 ? -10.018 -4.011 14.210 1.00 96.69 89 SER A O 1
ATOM 704 N N . LYS A 1 90 ? -10.914 -5.731 15.339 1.00 95.12 90 LYS A N 1
ATOM 705 C CA . LYS A 1 90 ? -10.650 -5.156 16.669 1.00 95.12 90 LYS A CA 1
ATOM 706 C C . LYS A 1 90 ? -9.155 -5.080 16.967 1.00 95.12 90 LYS A C 1
ATOM 708 O O . LYS A 1 90 ? -8.717 -4.138 17.621 1.00 95.12 90 LYS A O 1
ATOM 713 N N . GLU A 1 91 ? -8.377 -6.051 16.501 1.00 96.62 91 GLU A N 1
ATOM 714 C CA . GLU A 1 91 ? -6.930 -6.103 16.702 1.00 96.62 91 GLU A CA 1
ATOM 715 C C . GLU A 1 91 ? -6.225 -4.933 16.006 1.00 96.62 91 GLU A C 1
ATOM 717 O O . GLU A 1 91 ? -5.421 -4.245 16.643 1.00 96.62 91 GLU A O 1
ATOM 722 N N . LEU A 1 92 ? -6.591 -4.641 14.750 1.00 96.62 92 LEU A N 1
ATOM 723 C CA . LEU A 1 92 ? -6.092 -3.456 14.049 1.00 96.62 92 LEU A CA 1
ATOM 724 C C . LEU A 1 92 ? -6.501 -2.172 14.771 1.00 96.62 92 LEU A C 1
ATOM 726 O O . LEU A 1 92 ? -5.660 -1.299 14.974 1.00 96.62 92 LEU A O 1
ATOM 730 N N . GLN A 1 93 ? -7.754 -2.075 15.230 1.00 95.81 93 GLN A N 1
ATOM 731 C CA . GLN A 1 93 ? -8.210 -0.926 16.018 1.00 95.81 93 GLN A CA 1
ATOM 732 C C . GLN A 1 93 ? -7.359 -0.707 17.269 1.00 95.81 93 GLN A C 1
ATOM 734 O O . GLN A 1 93 ? -6.818 0.378 17.467 1.00 95.81 93 GLN A O 1
ATOM 739 N N . VAL A 1 94 ? -7.166 -1.740 18.090 1.00 94.94 94 VAL A N 1
ATOM 740 C CA . VAL A 1 94 ? -6.359 -1.645 19.317 1.00 94.94 94 VAL A CA 1
ATOM 741 C C . VAL A 1 94 ? -4.917 -1.223 19.022 1.00 94.94 94 VAL A C 1
ATOM 743 O O . VAL A 1 94 ? -4.319 -0.489 19.814 1.00 94.94 94 VAL A O 1
ATOM 746 N N . LYS A 1 95 ? -4.346 -1.680 17.905 1.00 95.00 95 LYS A N 1
ATOM 747 C CA . LYS A 1 95 ? -2.971 -1.352 17.515 1.00 95.00 95 LYS A CA 1
ATOM 748 C C . LYS A 1 95 ? -2.845 0.083 17.001 1.00 95.00 95 LYS A C 1
ATOM 750 O O . LYS A 1 95 ? -1.990 0.818 17.488 1.00 95.00 95 LYS A O 1
ATOM 755 N N . TYR A 1 96 ? -3.701 0.485 16.064 1.00 95.00 96 TYR A N 1
ATOM 756 C CA . TYR A 1 96 ? -3.546 1.715 15.277 1.00 95.00 96 TYR A CA 1
ATOM 757 C C . TYR A 1 96 ? -4.375 2.910 15.764 1.00 95.00 96 TYR A C 1
ATOM 759 O O . TYR A 1 96 ? -4.221 4.015 15.245 1.00 95.00 96 TYR A O 1
ATOM 767 N N . MET A 1 97 ? -5.198 2.731 16.803 1.00 94.38 97 MET A N 1
ATOM 768 C CA . MET A 1 97 ? -5.727 3.851 17.596 1.00 94.38 97 MET A CA 1
ATOM 769 C C . MET A 1 97 ? -4.656 4.497 18.483 1.00 94.38 97 MET A C 1
ATOM 771 O O . MET A 1 97 ? -4.840 5.616 18.962 1.00 94.38 97 MET A O 1
ATOM 775 N N . LYS A 1 98 ? -3.546 3.798 18.744 1.00 94.25 98 LYS A N 1
ATOM 776 C CA . LYS A 1 98 ? -2.438 4.334 19.538 1.00 94.25 98 LYS A CA 1
ATOM 777 C C . LYS A 1 98 ? -1.611 5.310 18.690 1.00 94.25 98 LYS A C 1
ATOM 779 O O . LYS A 1 98 ? -1.381 5.011 17.517 1.00 94.25 98 LYS A O 1
ATOM 784 N N . PRO A 1 99 ? -1.085 6.397 19.280 1.00 94.44 99 PRO A N 1
ATOM 785 C CA . PRO A 1 99 ? -0.271 7.386 18.573 1.00 94.44 99 PRO A CA 1
ATOM 786 C C . PRO A 1 99 ? 1.166 6.879 18.369 1.00 94.44 99 PRO A C 1
ATOM 788 O O . PRO A 1 99 ? 2.127 7.440 18.887 1.00 94.44 99 PRO A O 1
ATOM 791 N N . ILE A 1 100 ? 1.322 5.753 17.669 1.00 93.56 100 ILE A N 1
ATOM 792 C CA . ILE A 1 100 ? 2.622 5.090 17.461 1.00 93.56 100 ILE A CA 1
ATOM 793 C C . ILE A 1 100 ? 3.258 5.433 16.114 1.00 93.56 100 ILE A C 1
ATOM 795 O O . ILE A 1 100 ? 4.457 5.212 15.946 1.00 93.56 100 ILE A O 1
ATOM 799 N N . TYR A 1 101 ? 2.494 5.962 15.158 1.00 93.50 101 TYR A N 1
ATOM 800 C CA . TYR A 1 101 ? 3.008 6.291 13.831 1.00 93.50 101 TYR A CA 1
ATOM 801 C C . TYR A 1 101 ? 3.837 7.582 13.856 1.00 93.50 101 TYR A C 1
ATOM 803 O O . TYR A 1 101 ? 3.460 8.538 14.517 1.00 93.50 101 TYR A O 1
ATOM 811 N N . GLY A 1 102 ? 4.978 7.636 13.177 1.00 92.31 102 GLY A N 1
ATOM 812 C CA . GLY A 1 102 ? 5.931 8.745 13.326 1.00 92.31 102 GLY A CA 1
ATOM 813 C C . GLY A 1 102 ? 6.732 8.713 14.636 1.00 92.31 102 GLY A C 1
ATOM 814 O O . GLY A 1 102 ? 7.359 9.704 15.002 1.00 92.31 102 GLY A O 1
ATOM 815 N N . THR A 1 103 ? 6.723 7.583 15.353 1.00 94.12 103 THR A N 1
ATOM 816 C CA . THR A 1 103 ? 7.600 7.331 16.515 1.00 94.12 103 THR A CA 1
ATOM 817 C C . THR A 1 103 ? 8.687 6.315 16.160 1.00 94.12 103 THR A C 1
ATOM 819 O O . THR A 1 103 ? 8.668 5.728 15.081 1.00 94.12 103 THR A O 1
ATOM 822 N N . SER A 1 104 ? 9.613 6.025 17.079 1.00 92.44 104 SER A N 1
ATOM 823 C CA . SER A 1 104 ? 10.622 4.971 16.880 1.00 92.44 104 SER A CA 1
ATOM 824 C C . SER A 1 104 ? 10.025 3.572 16.673 1.00 92.44 104 SER A C 1
ATOM 826 O O . SER A 1 104 ? 10.668 2.730 16.051 1.00 92.44 104 SER A O 1
ATOM 828 N N . ALA A 1 105 ? 8.803 3.319 17.157 1.00 92.19 105 A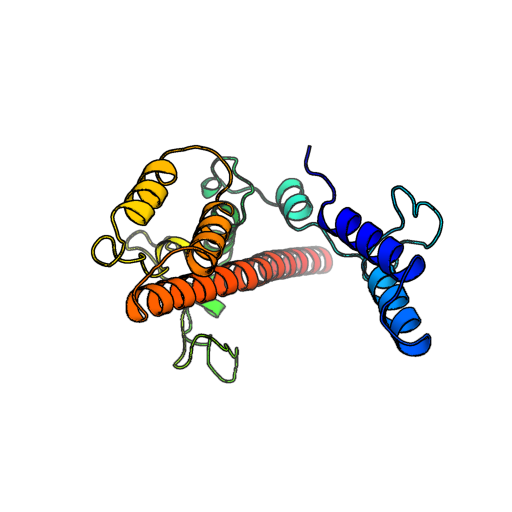LA A N 1
ATOM 829 C CA . ALA A 1 105 ? 8.115 2.044 16.964 1.00 92.19 105 ALA A CA 1
ATOM 830 C C . ALA A 1 105 ? 7.554 1.877 15.541 1.00 92.19 105 ALA A C 1
ATOM 832 O O . ALA A 1 105 ? 7.439 0.754 15.053 1.00 92.19 105 ALA A O 1
ATOM 833 N N . MET A 1 106 ? 7.188 2.981 14.884 1.00 92.81 106 MET A N 1
ATOM 834 C CA . MET A 1 106 ? 6.679 2.991 13.514 1.00 92.81 106 MET A CA 1
ATOM 835 C C . MET A 1 106 ? 7.058 4.320 12.850 1.00 92.81 106 MET A C 1
ATOM 837 O O . MET A 1 106 ? 6.254 5.252 12.859 1.00 92.81 106 MET A O 1
ATOM 841 N N . PRO A 1 107 ? 8.292 4.446 12.335 1.00 92.25 107 PRO A N 1
ATOM 842 C CA . PRO A 1 107 ? 8.819 5.719 11.859 1.00 92.25 107 PRO A CA 1
ATOM 843 C C . PRO A 1 107 ? 8.109 6.200 10.591 1.00 92.25 107 PRO A C 1
ATOM 845 O O . PRO A 1 107 ? 7.643 5.402 9.778 1.00 92.25 107 PRO A O 1
ATOM 848 N N . SER A 1 108 ? 8.069 7.518 10.418 1.00 91.19 108 SER A N 1
ATOM 849 C CA . SER A 1 108 ? 7.566 8.202 9.227 1.00 91.19 108 SER A CA 1
ATOM 850 C C . SER A 1 108 ? 8.547 9.305 8.832 1.00 91.19 108 SER A C 1
ATOM 852 O O . SER A 1 108 ? 9.256 9.851 9.678 1.00 91.19 108 SER A O 1
ATOM 854 N N . LEU A 1 109 ? 8.602 9.603 7.533 1.00 89.69 109 LEU A N 1
ATOM 855 C CA . LEU A 1 109 ? 9.368 10.729 6.993 1.00 89.69 109 LEU A CA 1
ATOM 856 C C . LEU A 1 109 ? 8.529 12.009 6.878 1.00 89.69 109 LEU A C 1
ATOM 858 O O . LEU A 1 109 ? 9.100 13.079 6.690 1.00 89.69 109 LEU A O 1
ATOM 862 N N . ASN A 1 110 ? 7.201 11.898 6.971 1.00 87.81 110 ASN A N 1
ATOM 863 C CA . ASN A 1 110 ? 6.267 13.016 6.807 1.00 87.81 110 ASN A CA 1
ATOM 864 C C . ASN A 1 110 ? 5.592 13.410 8.129 1.00 87.81 110 ASN A C 1
ATOM 866 O O . ASN A 1 110 ? 5.008 14.481 8.230 1.00 87.81 110 ASN A O 1
ATOM 870 N N . ARG A 1 111 ? 5.672 12.560 9.160 1.00 84.06 111 ARG A N 1
ATOM 871 C CA . ARG A 1 111 ? 5.100 12.815 10.483 1.00 84.06 111 ARG A CA 1
ATOM 872 C C . ARG A 1 111 ? 6.115 12.511 11.575 1.00 84.06 111 ARG A C 1
ATOM 874 O O . ARG A 1 111 ? 6.602 11.390 11.698 1.00 84.06 111 ARG A O 1
ATOM 881 N N . SER A 1 112 ? 6.366 13.502 12.414 1.00 74.62 112 SER A N 1
ATOM 882 C CA . SER A 1 112 ? 6.936 13.344 13.752 1.00 74.62 112 SER A CA 1
ATOM 883 C C . SER A 1 112 ? 5.818 13.568 14.772 1.00 74.62 112 SER A C 1
ATOM 885 O O . SER A 1 112 ? 4.855 14.245 14.438 1.00 74.62 112 SER A O 1
ATOM 887 N N . GLU A 1 113 ? 5.943 13.042 15.996 1.00 82.94 113 GLU A N 1
ATOM 888 C CA . GLU A 1 113 ? 5.056 13.310 17.163 1.00 82.94 113 GLU A CA 1
ATOM 889 C C . GLU A 1 113 ? 3.962 12.278 17.494 1.00 82.94 113 GLU A C 1
ATOM 891 O O . GLU A 1 113 ? 3.199 12.490 18.432 1.00 82.94 113 GLU A O 1
ATOM 896 N N . GLY A 1 114 ? 3.932 11.111 16.848 1.00 86.81 114 GLY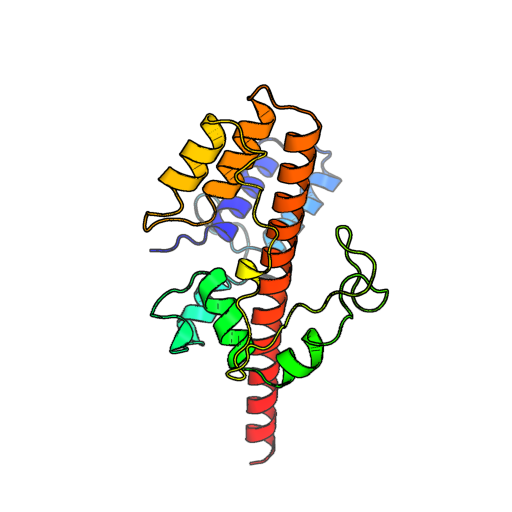 A N 1
ATOM 897 C CA . GLY A 1 114 ? 2.988 10.056 17.237 1.00 86.81 114 GLY A CA 1
ATOM 898 C C . GLY A 1 114 ? 1.571 10.314 16.725 1.00 86.81 114 GLY A C 1
ATOM 899 O O . GLY A 1 114 ? 0.773 11.031 17.317 1.00 86.81 114 GLY A O 1
ATOM 900 N N . TYR A 1 115 ? 1.237 9.670 15.617 1.00 90.88 115 TYR A N 1
ATOM 901 C CA . TYR A 1 115 ? -0.029 9.795 14.918 1.00 90.88 115 TYR A CA 1
ATOM 902 C C . TYR A 1 115 ? -0.866 8.522 15.079 1.00 90.88 115 TYR A C 1
ATOM 904 O O . TYR A 1 115 ? -0.347 7.400 15.012 1.00 90.88 115 TYR A O 1
ATOM 912 N N . SER A 1 116 ? -2.169 8.704 15.296 1.00 93.00 116 SER A N 1
ATOM 913 C CA . SER A 1 116 ? -3.158 7.626 15.337 1.00 93.00 116 SER A CA 1
ATOM 914 C C . SER A 1 116 ? -3.909 7.582 14.015 1.00 93.00 116 SER A C 1
ATOM 916 O O . SER A 1 116 ? -4.611 8.527 13.667 1.00 93.00 116 SER A O 1
ATOM 918 N N . TRP A 1 117 ? -3.807 6.463 13.301 1.00 91.75 117 TRP A N 1
ATOM 919 C CA . TRP A 1 117 ? -4.517 6.272 12.033 1.00 91.75 117 TRP A CA 1
ATOM 920 C C . TRP A 1 117 ? -6.010 5.999 12.209 1.00 91.75 117 TRP A C 1
ATOM 922 O O . TRP A 1 117 ? -6.775 6.130 11.258 1.00 91.75 117 TRP A O 1
ATOM 932 N N . ILE A 1 118 ? -6.424 5.587 13.408 1.00 93.06 118 ILE A N 1
ATOM 933 C CA . ILE A 1 118 ? -7.811 5.237 13.698 1.00 93.06 118 ILE A CA 1
ATOM 934 C C . ILE A 1 118 ? -8.384 6.228 14.697 1.00 93.06 118 ILE A C 1
ATOM 936 O O . ILE A 1 118 ? -7.976 6.275 15.860 1.00 93.06 118 ILE A O 1
ATOM 940 N N . VAL A 1 119 ? -9.395 6.954 14.236 1.00 90.88 119 VAL A N 1
ATOM 941 C CA . VAL A 1 119 ? -10.266 7.799 15.050 1.00 90.88 119 VAL A CA 1
ATOM 942 C C . VAL A 1 119 ? -11.655 7.170 15.054 1.00 90.88 119 VAL A C 1
ATOM 944 O O . VAL A 1 119 ? -12.113 6.665 14.029 1.00 90.88 119 VAL A O 1
ATOM 947 N N . ARG A 1 120 ? -12.326 7.159 16.209 1.00 90.06 120 ARG A N 1
ATOM 948 C CA . ARG A 1 120 ? -13.705 6.669 16.315 1.00 90.06 120 ARG A CA 1
ATOM 949 C C . ARG A 1 120 ? -14.696 7.818 16.247 1.00 90.06 120 ARG A C 1
ATOM 951 O O . ARG A 1 120 ? -14.515 8.838 16.909 1.00 90.06 120 ARG A O 1
ATOM 958 N N . LYS A 1 121 ? -15.769 7.593 15.499 1.00 88.94 121 LYS A N 1
ATOM 959 C CA . LYS A 1 121 ? -16.974 8.416 15.502 1.00 88.94 121 LYS A CA 1
ATOM 960 C C . LYS A 1 121 ? -17.758 8.235 16.798 1.00 88.94 121 LYS A C 1
ATOM 962 O O . LYS A 1 121 ? -17.549 7.286 17.557 1.00 88.94 121 LYS A O 1
ATOM 967 N N . SER A 1 122 ? -18.714 9.133 17.017 1.00 88.56 122 SER A N 1
ATOM 968 C CA . SER A 1 122 ? -19.675 9.054 18.122 1.00 88.56 122 SER A CA 1
ATOM 969 C C . SER A 1 122 ? -20.541 7.789 18.083 1.00 88.56 122 SER A C 1
ATOM 971 O O . SER A 1 122 ? -20.961 7.315 19.134 1.00 88.56 122 SER A O 1
ATOM 973 N N . ASP A 1 123 ? -20.770 7.214 16.900 1.00 88.19 123 ASP A N 1
ATOM 974 C CA . ASP A 1 123 ? -21.496 5.951 16.701 1.00 88.19 123 ASP A CA 1
ATOM 975 C C . ASP A 1 123 ? -20.630 4.693 16.943 1.00 88.19 123 ASP A C 1
ATOM 977 O O . ASP A 1 123 ? -21.117 3.568 16.839 1.00 88.19 123 ASP A O 1
ATOM 981 N N . GLY A 1 124 ? -19.348 4.873 17.278 1.00 86.81 124 GLY A N 1
ATOM 982 C CA . GLY A 1 124 ? -18.391 3.799 17.533 1.00 86.81 124 GLY A CA 1
ATOM 983 C C . GLY A 1 124 ? -17.699 3.230 16.290 1.00 86.81 124 GLY A C 1
ATOM 984 O O . GLY A 1 124 ? -16.774 2.428 16.458 1.00 86.81 124 GLY A O 1
ATOM 985 N N . LYS A 1 125 ? -18.080 3.644 15.072 1.00 90.44 125 LYS A N 1
ATOM 986 C CA . LYS A 1 125 ? -17.387 3.247 13.838 1.00 90.44 125 LYS A CA 1
ATOM 987 C C . LYS A 1 125 ? -16.051 3.971 13.688 1.00 90.44 125 LYS A C 1
ATOM 989 O O . LYS A 1 125 ? -15.833 5.053 14.235 1.00 90.44 125 LYS A O 1
ATOM 994 N N . VAL A 1 126 ? -15.151 3.372 12.916 1.00 92.75 126 VAL A N 1
ATOM 995 C CA . VAL A 1 126 ? -13.909 4.026 12.490 1.00 92.75 126 VAL A CA 1
ATOM 996 C C . VAL A 1 126 ? -14.247 5.123 11.474 1.00 92.75 126 VAL A C 1
ATOM 998 O O . VAL A 1 126 ? -14.968 4.872 10.506 1.00 92.75 126 VAL A O 1
ATOM 1001 N N . GLU A 1 127 ? -13.754 6.339 11.718 1.00 90.38 127 GLU A N 1
ATOM 1002 C CA . GLU A 1 127 ? -13.760 7.433 10.742 1.00 90.38 127 GLU A CA 1
ATOM 1003 C C . GLU A 1 127 ? -12.917 7.045 9.528 1.00 90.38 127 GLU A C 1
ATOM 1005 O O . GLU A 1 127 ? -11.895 6.376 9.677 1.00 90.38 127 GLU A O 1
ATOM 1010 N N . ASP A 1 128 ? -13.336 7.456 8.332 1.00 89.56 128 ASP A N 1
ATOM 1011 C CA . ASP A 1 128 ? -12.567 7.165 7.123 1.00 89.56 128 ASP A CA 1
ATOM 1012 C C . ASP A 1 128 ? -11.196 7.866 7.202 1.00 89.56 128 ASP A C 1
ATOM 1014 O O . ASP A 1 128 ? -11.157 9.100 7.241 1.00 89.56 128 ASP A O 1
ATOM 1018 N N . PRO A 1 129 ? -10.063 7.131 7.194 1.00 89.38 129 PRO A N 1
ATOM 1019 C CA . PRO A 1 129 ? -8.741 7.748 7.246 1.00 89.38 129 PRO A CA 1
ATOM 1020 C C . PRO A 1 129 ? -8.481 8.739 6.104 1.00 89.38 129 PRO A C 1
ATOM 1022 O O . PRO A 1 129 ? -7.737 9.700 6.291 1.00 89.38 129 PRO A O 1
ATOM 1025 N N . TYR A 1 130 ? -9.117 8.558 4.940 1.00 85.12 130 TYR A N 1
ATOM 1026 C CA . TYR A 1 130 ? -9.000 9.496 3.819 1.00 85.12 130 TYR A CA 1
ATOM 1027 C C . TYR A 1 130 ? -9.739 10.813 4.077 1.00 85.12 130 TYR A C 1
ATOM 1029 O O . TYR A 1 130 ? -9.313 11.852 3.577 1.00 85.12 130 TYR A O 1
ATOM 1037 N N . ALA A 1 131 ? -10.801 10.798 4.888 1.00 84.81 131 ALA A N 1
ATOM 1038 C CA . ALA A 1 131 ? -11.520 12.005 5.296 1.00 84.81 131 ALA A CA 1
ATOM 1039 C C . ALA A 1 131 ? -10.746 12.839 6.335 1.00 84.81 131 ALA A C 1
ATOM 1041 O O . ALA A 1 131 ? -11.064 14.009 6.541 1.00 84.81 131 ALA A O 1
ATOM 1042 N N . LEU A 1 1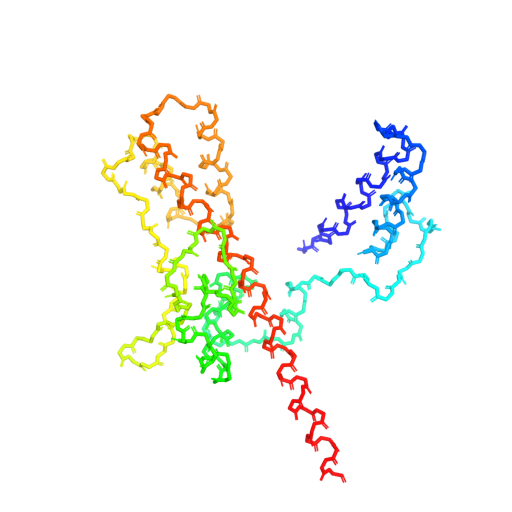32 ? -9.726 12.247 6.971 1.00 82.88 132 LEU A N 1
ATOM 1043 C CA . LEU A 1 132 ? -8.844 12.902 7.943 1.00 82.88 132 LEU A CA 1
ATOM 1044 C C . LEU A 1 132 ? -7.637 13.598 7.298 1.00 82.88 132 LEU A C 1
ATOM 1046 O O . LEU A 1 132 ? -6.865 14.256 8.000 1.00 82.88 132 LEU A O 1
ATOM 1050 N N . LEU A 1 133 ? -7.437 13.443 5.985 1.00 80.06 133 LEU A N 1
ATOM 1051 C CA . LEU A 1 133 ? -6.379 14.157 5.281 1.00 80.06 133 LEU A CA 1
ATOM 1052 C C . LEU A 1 133 ? -6.656 15.670 5.289 1.00 80.06 133 LEU A C 1
ATOM 1054 O O . LEU A 1 133 ? -7.821 16.080 5.260 1.00 80.06 133 LEU A O 1
ATOM 1058 N N . PRO A 1 134 ? -5.605 16.515 5.309 1.00 69.81 134 PRO A N 1
ATOM 1059 C CA . PRO A 1 134 ? -5.779 17.954 5.187 1.00 69.81 134 PRO A CA 1
ATOM 1060 C C . PRO A 1 134 ? -6.586 18.261 3.927 1.00 69.81 134 PRO A C 1
ATOM 1062 O O . PRO A 1 134 ? -6.219 17.834 2.830 1.00 69.81 134 PRO A O 1
ATOM 1065 N N . LYS A 1 135 ? -7.687 18.998 4.079 1.00 64.62 135 LYS A N 1
ATOM 1066 C CA . LYS A 1 135 ? -8.358 19.585 2.923 1.00 64.62 135 LYS A CA 1
ATOM 1067 C C . LYS A 1 135 ? -7.389 20.602 2.342 1.00 64.62 135 LYS A C 1
ATOM 1069 O O . LYS A 1 135 ? -6.961 21.501 3.060 1.00 64.62 135 LYS A O 1
ATOM 1074 N N . ILE A 1 136 ? -7.021 20.436 1.077 1.00 55.09 136 ILE A N 1
ATOM 1075 C CA . ILE A 1 136 ? -6.260 21.462 0.369 1.00 55.09 136 ILE A CA 1
ATOM 1076 C C . ILE A 1 136 ? -7.165 22.700 0.364 1.00 55.09 136 ILE A C 1
ATOM 1078 O O . ILE A 1 136 ? -8.337 22.597 -0.005 1.00 55.09 136 ILE A O 1
ATOM 1082 N N . GLY A 1 137 ? -6.685 23.806 0.935 1.00 44.62 137 GLY A N 1
ATOM 1083 C CA . GLY A 1 137 ? -7.520 24.955 1.270 1.00 44.62 137 GLY A CA 1
ATOM 1084 C C . GLY A 1 137 ? -8.243 25.487 0.038 1.00 44.62 137 GLY A C 1
ATOM 1085 O O . GLY A 1 137 ? -7.606 25.875 -0.928 1.00 44.62 137 GLY A O 1
ATOM 1086 N N . GLN A 1 138 ? -9.576 25.547 0.069 1.00 41.19 138 GLN A N 1
ATOM 1087 C CA . GLN A 1 138 ? -10.351 26.169 -1.013 1.00 41.19 138 GLN A CA 1
ATOM 1088 C C . GLN A 1 138 ? -9.991 27.651 -1.217 1.00 41.19 138 GLN A C 1
ATOM 1090 O O . GLN A 1 138 ? -10.214 28.181 -2.298 1.00 41.19 138 GLN A O 1
ATOM 1095 N N . ASP A 1 139 ? -9.401 28.295 -0.207 1.00 41.28 139 ASP A N 1
ATOM 1096 C CA . ASP A 1 139 ? -9.005 29.705 -0.249 1.00 41.28 139 ASP A CA 1
ATOM 1097 C C . ASP A 1 139 ? -7.553 29.928 -0.723 1.00 41.28 139 ASP A C 1
ATOM 1099 O O . ASP A 1 139 ? -7.210 31.050 -1.089 1.00 41.28 139 ASP A O 1
ATOM 1103 N N . SER A 1 140 ? -6.699 28.890 -0.730 1.00 38.75 140 SER A N 1
ATOM 1104 C CA . SER A 1 140 ? -5.293 28.950 -1.192 1.00 38.75 140 SER A CA 1
ATOM 1105 C C . SER A 1 140 ? -5.089 28.348 -2.583 1.00 38.75 140 SER A C 1
ATOM 1107 O O . SER A 1 140 ? -3.970 28.175 -3.052 1.00 38.75 140 SER A O 1
ATOM 1109 N N . LEU A 1 141 ? -6.180 28.000 -3.256 1.00 45.53 141 LEU A N 1
ATOM 1110 C CA . LEU A 1 141 ? -6.161 27.428 -4.586 1.00 45.53 141 LEU A CA 1
ATOM 1111 C C . LEU A 1 141 ? -6.679 28.480 -5.562 1.00 45.53 141 LEU A C 1
ATOM 1113 O O . LEU A 1 141 ? -7.858 28.829 -5.528 1.00 45.53 141 LEU A O 1
ATOM 1117 N N . GLY A 1 142 ? -5.809 28.980 -6.444 1.00 45.94 142 GLY A N 1
ATOM 1118 C CA . GLY A 1 142 ? -6.229 29.822 -7.568 1.00 45.94 142 GLY A CA 1
ATOM 1119 C C . GLY A 1 142 ? -7.401 29.200 -8.347 1.00 45.94 142 GLY A C 1
ATOM 1120 O O . GLY A 1 142 ? -7.602 27.982 -8.313 1.00 45.94 142 GLY A O 1
ATOM 1121 N N . GLU A 1 143 ? -8.180 30.027 -9.057 1.00 45.50 143 GLU A N 1
ATOM 1122 C CA . GLU A 1 143 ? -9.414 29.614 -9.758 1.00 45.50 143 GLU A CA 1
ATOM 1123 C C . GLU A 1 143 ? -9.247 28.333 -10.607 1.00 45.50 143 GLU A C 1
ATOM 1125 O O . GLU A 1 143 ? -10.164 27.509 -10.676 1.00 45.50 143 GLU A O 1
ATOM 1130 N N . ASP A 1 144 ? -8.058 28.101 -11.170 1.00 47.84 144 ASP A N 1
ATOM 1131 C CA . ASP A 1 144 ? -7.719 26.903 -11.948 1.00 47.84 144 ASP A CA 1
ATOM 1132 C C . ASP A 1 144 ? -7.766 25.594 -11.129 1.00 47.84 144 ASP A C 1
ATOM 1134 O O . ASP A 1 144 ? -8.244 24.570 -11.624 1.00 47.84 144 ASP A O 1
ATOM 1138 N N . LEU A 1 145 ? -7.336 25.598 -9.862 1.00 45.75 145 LEU A N 1
ATOM 1139 C CA . LEU A 1 145 ? -7.359 24.413 -8.989 1.00 45.75 145 LEU A CA 1
ATOM 1140 C C . LEU A 1 145 ? -8.731 24.169 -8.356 1.00 45.75 145 LEU A C 1
ATOM 1142 O O . LEU A 1 145 ? -9.123 23.013 -8.198 1.00 45.75 145 LEU A O 1
ATOM 1146 N N . LEU A 1 146 ? -9.495 25.225 -8.063 1.00 44.25 146 LEU A N 1
ATOM 1147 C CA . LEU A 1 146 ? -10.902 25.106 -7.656 1.00 44.25 146 LEU A CA 1
ATOM 1148 C C . LEU A 1 146 ? -11.770 24.516 -8.771 1.00 44.25 146 LEU A C 1
ATOM 1150 O O . LEU A 1 146 ? -12.726 23.788 -8.501 1.00 44.25 146 LEU A O 1
ATOM 1154 N N . THR A 1 147 ? -11.424 24.800 -10.027 1.00 44.88 147 THR A N 1
ATOM 1155 C CA . THR A 1 147 ? -12.065 24.191 -11.196 1.00 44.88 147 THR A CA 1
ATOM 1156 C C . THR A 1 147 ? -11.759 22.694 -11.265 1.00 44.88 147 THR A C 1
ATOM 1158 O O . THR A 1 147 ? -12.658 21.908 -11.540 1.00 44.88 147 THR A O 1
ATOM 1161 N N . ILE A 1 148 ? -10.536 22.274 -10.923 1.00 45.72 148 ILE A N 1
ATOM 1162 C CA . ILE A 1 148 ? -10.155 20.857 -10.814 1.00 45.72 148 ILE A CA 1
ATOM 1163 C C . ILE A 1 148 ? -10.905 20.191 -9.646 1.00 45.72 148 ILE A C 1
ATOM 1165 O O . ILE A 1 148 ? -11.587 19.195 -9.861 1.00 45.72 148 ILE A O 1
ATOM 1169 N N . ASP A 1 149 ? -10.870 20.750 -8.436 1.00 43.09 149 ASP A N 1
ATOM 1170 C CA . ASP A 1 149 ? -11.587 20.188 -7.279 1.00 43.09 149 ASP A CA 1
ATOM 1171 C C . ASP A 1 149 ? -13.096 20.032 -7.562 1.00 43.09 149 ASP A C 1
ATOM 1173 O O . ASP A 1 149 ? -13.664 18.964 -7.344 1.00 43.09 149 ASP A O 1
ATOM 1177 N N . ARG A 1 150 ? -13.741 21.037 -8.175 1.00 42.34 150 ARG A N 1
ATOM 1178 C CA . ARG A 1 150 ? -15.170 20.982 -8.550 1.00 42.34 150 ARG A CA 1
ATOM 1179 C C . ARG A 1 150 ? -15.483 20.036 -9.709 1.00 42.34 150 ARG A C 1
ATOM 1181 O O . ARG A 1 150 ? -16.545 19.424 -9.691 1.00 42.34 150 ARG A O 1
ATOM 1188 N N . LEU A 1 151 ? -14.598 19.903 -10.699 1.00 38.09 151 LEU A N 1
ATOM 1189 C CA . LEU A 1 151 ? -14.780 18.964 -11.817 1.00 38.09 151 LEU A CA 1
ATOM 1190 C C . LEU A 1 151 ? -14.617 17.495 -11.394 1.00 38.09 151 LEU A C 1
ATOM 1192 O O . LEU A 1 151 ? -15.077 16.617 -12.118 1.00 38.09 151 LEU A O 1
ATOM 1196 N N . TYR A 1 152 ? -13.967 17.221 -10.255 1.00 40.47 152 TYR A N 1
ATOM 1197 C CA . TYR A 1 152 ? -13.643 15.855 -9.818 1.00 40.47 152 TYR A CA 1
ATOM 1198 C C . TYR A 1 152 ? -14.248 15.450 -8.462 1.00 40.47 152 TYR A C 1
ATOM 1200 O O . TYR A 1 152 ? -14.274 14.256 -8.156 1.00 40.47 152 TYR A O 1
ATOM 1208 N N . ALA A 1 153 ? -14.769 16.393 -7.666 1.00 38.06 153 ALA A N 1
ATOM 1209 C CA . ALA A 1 153 ? -15.591 16.098 -6.486 1.00 38.06 153 ALA A CA 1
ATOM 1210 C C . ALA A 1 153 ? -16.913 15.412 -6.864 1.00 38.06 153 ALA A C 1
ATOM 1212 O O . ALA A 1 153 ? -17.464 14.656 -6.064 1.00 38.06 153 ALA A O 1
ATOM 1213 N N . ASP A 1 154 ? -17.376 15.638 -8.094 1.00 36.41 154 ASP A N 1
ATOM 1214 C CA . ASP A 1 154 ? -18.605 15.078 -8.638 1.00 36.41 154 ASP A CA 1
ATOM 1215 C C . ASP A 1 154 ? -18.316 14.420 -9.994 1.00 36.41 154 ASP A C 1
ATOM 1217 O O . ASP A 1 154 ? -18.748 14.895 -11.033 1.00 36.41 154 ASP A O 1
ATOM 1221 N N . ASP A 1 155 ? -17.549 13.324 -10.011 1.00 30.38 155 ASP A N 1
ATOM 1222 C CA . ASP A 1 155 ? -17.909 12.243 -10.927 1.00 30.38 155 ASP A CA 1
ATOM 1223 C C . ASP A 1 155 ? -17.266 10.892 -10.616 1.00 30.38 155 ASP A C 1
ATOM 1225 O O . ASP A 1 155 ? -16.097 10.726 -10.256 1.00 30.38 155 ASP A O 1
ATOM 1229 N N . LYS A 1 156 ? -18.100 9.875 -10.804 1.00 33.91 156 LYS A N 1
ATOM 1230 C CA . LYS A 1 156 ? -17.768 8.457 -10.773 1.00 33.91 156 LYS A CA 1
ATOM 1231 C C . LYS A 1 156 ? -16.677 8.155 -11.808 1.00 33.91 156 LYS A C 1
ATOM 1233 O O . LYS A 1 156 ? -17.033 7.829 -12.926 1.00 33.91 156 LYS A O 1
ATOM 1238 N N . VAL A 1 157 ? -15.388 8.213 -11.454 1.00 31.69 157 VAL A N 1
ATOM 1239 C CA . VAL A 1 157 ? -14.270 7.381 -11.973 1.00 31.69 157 VAL A CA 1
ATOM 1240 C C . VAL A 1 157 ? -12.937 7.863 -11.365 1.00 31.69 157 VAL A C 1
ATOM 1242 O O . VAL A 1 157 ? -12.534 9.003 -11.529 1.00 31.69 157 VAL A O 1
ATOM 1245 N N . GLY A 1 158 ? -12.187 6.949 -10.735 1.00 40.28 158 GLY A N 1
ATOM 1246 C CA . GLY A 1 158 ? -10.714 6.987 -10.766 1.00 40.28 158 GLY A CA 1
ATOM 1247 C C . GLY A 1 158 ? -9.998 7.996 -9.860 1.00 40.28 158 GLY A C 1
ATOM 1248 O O . GLY A 1 158 ? -9.247 8.848 -10.320 1.00 40.28 158 GLY A O 1
ATOM 1249 N N . ASN A 1 159 ? -10.114 7.806 -8.550 1.00 51.19 159 ASN A N 1
ATOM 1250 C CA . ASN A 1 159 ? -9.615 8.693 -7.494 1.00 51.19 159 ASN A CA 1
ATOM 1251 C C . ASN A 1 159 ? -8.069 8.719 -7.277 1.00 51.19 159 ASN A C 1
ATOM 1253 O O . ASN A 1 159 ? -7.606 9.027 -6.181 1.00 51.19 159 ASN A O 1
ATOM 1257 N N . GLY A 1 160 ? -7.290 8.381 -8.316 1.00 50.56 160 GLY A N 1
ATOM 1258 C CA . GLY A 1 160 ? -5.839 8.610 -8.440 1.00 50.56 160 GLY A CA 1
ATOM 1259 C C . GLY A 1 160 ? -5.477 9.641 -9.525 1.00 50.56 160 GLY A C 1
ATOM 1260 O O . GLY A 1 160 ? -4.364 10.163 -9.536 1.00 50.56 160 GLY A O 1
ATOM 1261 N N . GLY A 1 161 ? -6.428 9.996 -10.401 1.00 56.41 161 GLY A N 1
ATOM 1262 C CA . GLY A 1 161 ? -6.254 11.048 -11.406 1.00 56.41 161 GLY A CA 1
ATOM 1263 C C . GLY A 1 161 ? -6.026 12.422 -10.779 1.00 56.41 161 GLY A C 1
ATOM 1264 O O . GLY A 1 161 ? -5.138 13.142 -11.213 1.00 56.41 161 GLY A O 1
ATOM 1265 N N . ALA A 1 162 ? -6.741 12.744 -9.698 1.00 61.47 162 ALA A N 1
ATOM 1266 C CA . ALA A 1 162 ? -6.609 14.026 -9.006 1.00 61.47 162 ALA A CA 1
ATOM 1267 C C . ALA A 1 162 ? -5.181 14.279 -8.486 1.00 61.47 162 ALA A C 1
ATOM 1269 O O . ALA A 1 162 ? -4.634 15.355 -8.705 1.00 61.47 162 ALA A O 1
ATOM 1270 N N . ALA A 1 163 ? -4.539 13.275 -7.875 1.00 62.97 163 ALA A N 1
ATOM 1271 C CA . ALA A 1 163 ? -3.159 13.395 -7.400 1.00 62.97 163 ALA A CA 1
ATOM 1272 C C . ALA A 1 163 ? -2.159 13.564 -8.561 1.00 62.97 163 ALA A C 1
ATOM 1274 O O . ALA A 1 163 ? -1.254 14.394 -8.483 1.00 62.97 163 ALA A O 1
ATOM 1275 N N . MET A 1 164 ? -2.346 12.830 -9.667 1.00 63.66 164 MET A N 1
ATOM 1276 C CA . MET A 1 164 ? -1.521 12.991 -10.874 1.00 63.66 164 MET A CA 1
ATOM 1277 C C . MET A 1 164 ? -1.705 14.366 -11.527 1.00 63.66 164 MET A C 1
ATOM 1279 O O . MET A 1 164 ? -0.730 14.961 -11.989 1.00 63.66 164 MET A O 1
ATOM 1283 N N . THR A 1 165 ? -2.932 14.886 -11.553 1.00 64.62 165 THR A N 1
ATOM 1284 C CA . THR A 1 165 ? -3.246 16.219 -12.076 1.00 64.62 165 THR A CA 1
ATOM 1285 C C . THR A 1 165 ? -2.647 17.302 -11.191 1.00 64.62 165 THR A C 1
ATOM 1287 O O . THR A 1 165 ? -1.982 18.188 -11.714 1.00 64.62 165 THR A O 1
ATOM 1290 N N . ALA A 1 166 ? -2.788 17.201 -9.867 1.00 64.69 166 ALA A N 1
ATOM 1291 C CA . ALA A 1 166 ? -2.150 18.108 -8.914 1.00 64.69 166 ALA A CA 1
ATOM 1292 C C . ALA A 1 166 ? -0.623 18.135 -9.087 1.00 64.69 166 ALA A C 1
ATOM 1294 O O . ALA A 1 166 ? -0.018 19.203 -9.160 1.00 64.69 166 ALA A O 1
ATOM 1295 N N . TRP A 1 167 ? 0.002 16.962 -9.232 1.00 66.12 167 TRP A N 1
ATOM 1296 C CA . TRP A 1 167 ? 1.435 16.853 -9.509 1.00 66.12 167 TRP A CA 1
ATOM 1297 C C . TRP A 1 167 ? 1.832 17.463 -10.861 1.00 66.12 167 TRP A C 1
ATOM 1299 O O . TRP A 1 167 ? 2.849 18.149 -10.965 1.00 66.12 167 TRP A O 1
ATOM 1309 N N . SER A 1 168 ? 1.033 17.236 -11.905 1.00 66.19 168 SER A N 1
ATOM 1310 C CA . SER A 1 168 ? 1.273 17.812 -13.234 1.00 66.19 168 SER A CA 1
ATOM 1311 C C . SER A 1 168 ? 1.133 19.333 -13.201 1.00 66.19 168 SER A C 1
ATOM 1313 O O . SER A 1 168 ? 2.006 20.046 -13.683 1.00 66.19 168 SER A O 1
ATOM 1315 N N . PHE A 1 169 ? 0.087 19.845 -12.556 1.00 69.12 169 PHE A N 1
ATOM 1316 C CA . PHE A 1 169 ? -0.134 21.275 -12.379 1.00 69.12 169 PHE A CA 1
ATOM 1317 C C . PHE A 1 169 ? 1.023 21.925 -11.611 1.00 69.12 169 PHE A C 1
ATOM 1319 O O . PHE A 1 169 ? 1.542 22.950 -12.039 1.00 69.12 169 PHE A O 1
ATOM 1326 N N . MET A 1 170 ? 1.527 21.277 -10.556 1.00 68.50 170 MET A N 1
ATOM 1327 C CA . MET A 1 170 ? 2.716 21.730 -9.826 1.00 68.50 170 MET A CA 1
ATOM 1328 C C . MET A 1 170 ? 3.953 21.903 -10.718 1.00 68.50 170 MET A C 1
ATOM 1330 O O . MET A 1 170 ? 4.747 22.820 -10.498 1.00 68.50 170 MET A O 1
ATOM 1334 N N . GLN A 1 171 ? 4.137 21.053 -11.727 1.00 71.00 171 GLN A N 1
ATOM 1335 C CA . GLN A 1 171 ? 5.287 21.143 -12.631 1.00 71.00 171 GLN A CA 1
ATOM 1336 C C . GLN A 1 171 ? 5.160 22.252 -13.682 1.00 71.00 171 GLN A C 1
ATOM 1338 O O . GLN A 1 171 ? 6.187 22.755 -14.136 1.00 71.00 171 GLN A O 1
ATOM 1343 N N . PHE A 1 172 ? 3.939 22.628 -14.073 1.00 64.75 172 PHE A N 1
ATOM 1344 C CA . PHE A 1 172 ? 3.712 23.467 -15.257 1.00 64.75 172 PHE A CA 1
ATOM 1345 C C . PHE A 1 172 ? 3.030 24.811 -14.982 1.00 64.75 172 PHE A C 1
ATOM 1347 O O . PHE A 1 172 ? 3.143 25.714 -15.811 1.00 64.75 172 PHE A O 1
ATOM 1354 N N . ALA A 1 173 ? 2.348 24.977 -13.849 1.00 66.00 173 ALA A N 1
ATOM 1355 C CA . ALA A 1 173 ? 1.652 26.213 -13.515 1.00 66.00 173 ALA A CA 1
ATOM 1356 C C . ALA A 1 173 ? 2.541 27.195 -12.740 1.00 66.00 173 ALA A C 1
ATOM 1358 O O . ALA A 1 173 ? 3.373 26.804 -11.912 1.00 66.00 173 ALA A O 1
ATOM 1359 N N . GLN A 1 174 ? 2.319 28.492 -12.977 1.00 67.31 174 GLN A N 1
ATOM 1360 C CA . GLN A 1 174 ? 2.786 29.526 -12.058 1.00 67.31 174 GLN A CA 1
ATOM 1361 C C . GLN A 1 174 ? 1.924 29.467 -10.795 1.00 67.31 174 GLN A C 1
ATOM 1363 O O . GLN A 1 174 ? 0.709 29.599 -10.866 1.00 67.31 174 GLN A O 1
ATOM 1368 N N . MET A 1 175 ? 2.564 29.233 -9.655 1.00 71.62 175 MET A N 1
ATOM 1369 C CA . MET A 1 175 ? 1.936 29.123 -8.337 1.00 71.62 175 MET A CA 1
ATOM 1370 C C . MET A 1 175 ? 2.846 29.770 -7.307 1.00 71.62 175 MET A C 1
ATOM 1372 O O . MET A 1 175 ? 4.073 29.751 -7.484 1.00 71.62 175 MET A O 1
ATOM 1376 N N . ALA A 1 176 ? 2.263 30.329 -6.250 1.00 78.94 176 ALA A N 1
ATOM 1377 C CA . ALA A 1 176 ? 3.050 30.865 -5.152 1.00 78.94 176 ALA A CA 1
ATOM 1378 C C . ALA A 1 176 ? 3.783 29.729 -4.418 1.00 78.94 176 ALA A C 1
ATOM 1380 O O . ALA A 1 176 ? 3.315 28.588 -4.360 1.00 78.94 176 ALA A O 1
ATOM 1381 N N . ASP A 1 177 ? 4.939 30.042 -3.831 1.00 81.12 177 ASP A N 1
ATOM 1382 C CA . ASP A 1 177 ? 5.750 29.049 -3.113 1.00 81.12 177 ASP A CA 1
ATOM 1383 C C . ASP A 1 177 ? 4.990 28.415 -1.938 1.00 81.12 177 ASP A C 1
ATOM 1385 O O . ASP A 1 177 ? 5.184 27.238 -1.632 1.00 81.12 177 ASP A O 1
ATOM 1389 N N . GLU A 1 178 ? 4.091 29.177 -1.312 1.00 78.88 178 GLU A N 1
ATOM 1390 C CA . GLU A 1 178 ? 3.237 28.697 -0.228 1.00 78.88 178 GLU A CA 1
ATOM 1391 C C . GLU A 1 178 ? 2.230 27.646 -0.709 1.00 78.88 178 GLU A C 1
ATOM 1393 O O . GLU A 1 178 ? 2.193 26.541 -0.174 1.00 78.88 178 GLU A O 1
ATOM 1398 N N . GLU A 1 179 ? 1.490 27.942 -1.780 1.00 72.44 179 GLU A N 1
ATOM 1399 C CA . GLU A 1 179 ? 0.507 27.028 -2.380 1.00 72.44 179 GLU A CA 1
ATOM 1400 C C . GLU A 1 179 ? 1.183 25.733 -2.852 1.00 72.44 179 GLU A C 1
ATOM 1402 O O . GLU A 1 179 ? 0.695 24.623 -2.622 1.00 72.44 179 GLU A O 1
ATOM 1407 N N . ARG A 1 180 ? 2.370 25.863 -3.462 1.00 76.88 180 ARG A N 1
ATOM 1408 C CA . ARG A 1 180 ? 3.204 24.727 -3.871 1.00 76.88 180 ARG A CA 1
ATOM 1409 C C . ARG A 1 180 ? 3.570 23.846 -2.679 1.00 76.88 180 ARG A C 1
ATOM 1411 O O . ARG A 1 180 ? 3.522 22.619 -2.786 1.00 76.88 180 ARG A O 1
ATOM 1418 N N . ARG A 1 181 ? 3.964 24.460 -1.561 1.00 81.62 181 ARG A N 1
ATOM 1419 C CA . ARG A 1 181 ? 4.360 23.761 -0.333 1.00 81.62 181 ARG A CA 1
ATOM 1420 C C . ARG A 1 181 ? 3.177 23.033 0.302 1.00 81.62 181 ARG A C 1
ATOM 1422 O O . ARG A 1 181 ? 3.332 21.865 0.654 1.00 81.62 181 ARG A O 1
ATOM 1429 N N . GLU A 1 182 ? 2.015 23.674 0.397 1.00 77.69 182 GLU A N 1
ATOM 1430 C CA . GLU A 1 182 ? 0.784 23.059 0.914 1.00 77.69 182 GLU A CA 1
ATOM 1431 C C . GLU A 1 182 ? 0.348 21.857 0.067 1.00 77.69 182 GLU A C 1
ATOM 1433 O O . GLU A 1 182 ? 0.086 20.775 0.600 1.00 77.69 182 GLU A O 1
ATOM 1438 N N . LEU A 1 183 ? 0.342 22.012 -1.261 1.00 73.88 183 LEU A N 1
ATOM 1439 C CA . LEU A 1 183 ? -0.028 20.944 -2.189 1.00 73.88 183 LEU A CA 1
ATOM 1440 C C . LEU A 1 183 ? 0.934 19.753 -2.105 1.00 73.88 183 LEU A C 1
ATOM 1442 O O . LEU A 1 183 ? 0.507 18.597 -2.082 1.00 73.88 183 LEU A O 1
ATOM 1446 N N . LEU A 1 184 ? 2.240 20.028 -2.045 1.00 81.12 184 LEU A N 1
ATOM 1447 C CA . LEU A 1 184 ? 3.270 19.003 -1.896 1.00 81.12 184 LEU A CA 1
ATOM 1448 C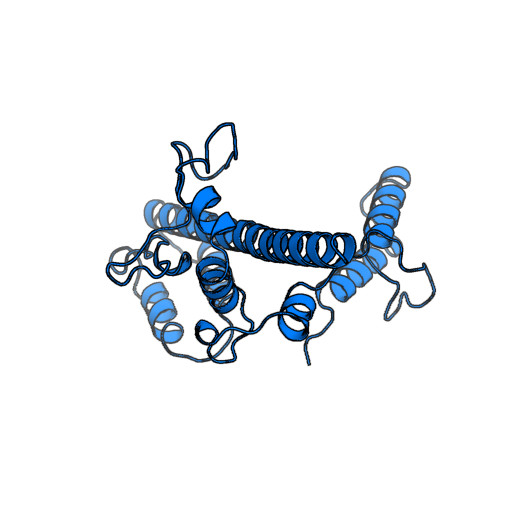 C . LEU A 1 184 ? 3.105 18.232 -0.580 1.00 81.12 184 LEU A C 1
ATOM 1450 O O . LEU A 1 184 ? 3.225 17.006 -0.566 1.00 81.12 184 LEU A O 1
ATOM 1454 N N . GLU A 1 185 ? 2.795 18.927 0.512 1.00 81.88 185 GLU A N 1
ATOM 1455 C CA . GLU A 1 185 ? 2.577 18.297 1.812 1.00 81.88 185 GLU A CA 1
ATOM 1456 C C . GLU A 1 185 ? 1.298 17.447 1.841 1.00 81.88 185 GLU A C 1
ATOM 1458 O O . GLU A 1 185 ? 1.303 16.323 2.350 1.00 81.88 185 GLU A O 1
ATOM 1463 N N . ALA A 1 186 ? 0.218 17.914 1.209 1.00 78.81 186 ALA A N 1
ATOM 1464 C CA . ALA A 1 186 ? -1.003 17.128 1.041 1.00 78.81 186 ALA A CA 1
ATOM 1465 C C . ALA A 1 186 ? -0.758 15.845 0.224 1.00 78.81 186 ALA A C 1
ATOM 1467 O O . ALA A 1 186 ? -1.204 14.763 0.617 1.00 78.81 186 ALA A O 1
ATOM 1468 N N . LEU A 1 187 ? 0.001 15.937 -0.875 1.00 78.94 187 LEU A N 1
ATOM 1469 C CA . LEU A 1 187 ? 0.355 14.778 -1.701 1.00 78.94 187 LEU A CA 1
ATOM 1470 C C . LEU A 1 187 ? 1.215 13.762 -0.940 1.00 78.94 187 LEU A C 1
ATOM 1472 O O . LEU A 1 187 ? 0.968 12.561 -1.053 1.00 78.94 187 LEU A O 1
ATOM 1476 N N . LYS A 1 188 ? 2.184 14.209 -0.130 1.00 85.25 188 LYS A N 1
ATOM 1477 C CA . LYS A 1 188 ? 2.971 13.306 0.728 1.00 85.25 188 LYS A CA 1
ATOM 1478 C C . LYS A 1 188 ? 2.084 12.537 1.700 1.00 85.25 188 LYS A C 1
ATOM 1480 O O . LYS A 1 188 ? 2.210 11.317 1.786 1.00 85.25 188 LYS A O 1
ATOM 1485 N N . HIS A 1 189 ? 1.170 13.224 2.389 1.00 83.81 189 HIS A N 1
ATOM 1486 C CA . HIS A 1 189 ? 0.243 12.576 3.317 1.00 83.81 189 HIS A CA 1
ATOM 1487 C C . HIS A 1 189 ? -0.689 11.585 2.616 1.00 83.81 189 HIS A C 1
ATOM 1489 O O . HIS A 1 189 ? -0.947 10.508 3.152 1.00 83.81 189 HIS A O 1
ATOM 1495 N N . TYR A 1 190 ? -1.159 11.917 1.412 1.00 82.69 190 TYR A N 1
ATOM 1496 C CA . TYR A 1 190 ? -1.971 11.010 0.605 1.00 82.69 190 TYR A CA 1
ATOM 1497 C C . TYR A 1 190 ? -1.189 9.743 0.210 1.00 82.69 190 TYR A C 1
ATOM 1499 O O . TYR A 1 190 ? -1.658 8.630 0.441 1.00 82.69 190 TYR A O 1
ATOM 1507 N N . CYS A 1 191 ? 0.031 9.896 -0.317 1.00 84.31 191 CYS A N 1
ATOM 1508 C CA . CYS A 1 191 ? 0.904 8.773 -0.685 1.00 84.31 191 CYS A CA 1
ATOM 1509 C C . CYS A 1 191 ? 1.270 7.892 0.520 1.00 84.31 191 CYS A C 1
ATOM 1511 O O . CYS A 1 191 ? 1.356 6.664 0.411 1.00 84.31 191 CYS A O 1
ATOM 1513 N N . GLU A 1 192 ? 1.489 8.515 1.676 1.00 89.44 192 GLU A N 1
ATOM 1514 C CA . GLU A 1 192 ? 1.762 7.817 2.928 1.00 89.44 192 GLU A CA 1
ATOM 1515 C C . GLU A 1 192 ? 0.554 6.991 3.389 1.00 89.44 192 GLU A C 1
ATOM 1517 O O . GLU A 1 192 ? 0.716 5.816 3.733 1.00 89.44 192 GLU A O 1
ATOM 1522 N N . LEU A 1 193 ? -0.654 7.564 3.319 1.00 89.62 193 LEU A N 1
ATOM 1523 C CA . LEU A 1 193 ? -1.892 6.856 3.637 1.00 89.62 193 LEU A CA 1
ATOM 1524 C C . LEU A 1 193 ? -2.137 5.675 2.683 1.00 89.62 193 LEU A C 1
ATOM 1526 O O . LEU A 1 193 ? -2.430 4.579 3.151 1.00 89.62 193 LEU A O 1
ATOM 1530 N N . ASP A 1 194 ? -1.964 5.843 1.370 1.00 87.94 194 ASP A N 1
ATOM 1531 C CA . ASP A 1 194 ? -2.128 4.734 0.414 1.00 87.94 194 ASP A CA 1
ATOM 1532 C C . ASP A 1 194 ? -1.149 3.582 0.706 1.00 87.94 194 ASP A C 1
ATOM 1534 O O . ASP A 1 194 ? -1.513 2.404 0.640 1.00 87.94 194 ASP A O 1
ATOM 1538 N N . THR A 1 195 ? 0.084 3.908 1.104 1.00 90.25 195 THR A N 1
ATOM 1539 C CA . THR A 1 195 ? 1.097 2.903 1.456 1.00 90.25 195 THR A CA 1
ATOM 1540 C C . THR A 1 195 ? 0.729 2.149 2.732 1.00 90.25 195 THR A C 1
ATOM 1542 O O . THR A 1 195 ? 0.759 0.915 2.760 1.00 90.25 195 THR A O 1
ATOM 1545 N N . ILE A 1 196 ? 0.366 2.868 3.799 1.00 92.81 196 ILE A N 1
ATOM 1546 C CA . ILE A 1 196 ? 0.028 2.230 5.076 1.00 92.81 196 ILE A CA 1
ATOM 1547 C C . ILE A 1 196 ? -1.303 1.471 4.995 1.00 92.81 196 ILE A C 1
ATOM 1549 O O . ILE A 1 196 ? -1.455 0.430 5.634 1.00 92.81 196 ILE A O 1
ATOM 1553 N N . ALA A 1 197 ? -2.235 1.924 4.153 1.00 94.38 197 ALA A N 1
ATOM 1554 C CA . ALA A 1 197 ? -3.498 1.246 3.899 1.00 94.38 197 ALA A CA 1
ATOM 1555 C C . ALA A 1 197 ? -3.280 -0.176 3.366 1.00 94.38 197 ALA A C 1
ATOM 1557 O O . ALA A 1 197 ? -3.900 -1.120 3.859 1.00 94.38 197 ALA A O 1
ATOM 1558 N N . MET A 1 198 ? -2.345 -0.353 2.425 1.00 94.44 198 MET A N 1
ATOM 1559 C CA . MET A 1 198 ? -1.959 -1.683 1.942 1.00 94.44 198 MET A CA 1
ATOM 1560 C C . MET A 1 198 ? -1.416 -2.560 3.079 1.00 94.44 198 MET A C 1
ATOM 1562 O O . MET A 1 198 ? -1.797 -3.725 3.200 1.00 94.44 198 MET A O 1
ATOM 1566 N N . ALA A 1 199 ? -0.568 -2.004 3.950 1.00 95.12 199 ALA A N 1
ATOM 1567 C CA . ALA A 1 199 ? -0.030 -2.739 5.094 1.00 95.12 199 ALA A CA 1
ATOM 1568 C C . ALA A 1 199 ? -1.132 -3.171 6.077 1.00 95.12 199 ALA A C 1
ATOM 1570 O O . ALA A 1 199 ? -1.118 -4.309 6.542 1.00 95.12 199 ALA A O 1
ATOM 1571 N N . PHE A 1 200 ? -2.118 -2.311 6.347 1.00 96.50 200 PHE A N 1
ATOM 1572 C CA . PHE A 1 200 ? -3.242 -2.638 7.231 1.00 96.50 200 PHE A CA 1
ATOM 1573 C C . PHE A 1 200 ? -4.132 -3.731 6.645 1.00 96.50 200 PHE A C 1
ATOM 1575 O O . PHE A 1 200 ? -4.517 -4.655 7.360 1.00 96.50 200 PHE A O 1
ATOM 1582 N N . ILE A 1 201 ? -4.423 -3.660 5.344 1.00 96.62 201 ILE A N 1
ATOM 1583 C CA . ILE A 1 201 ? -5.194 -4.692 4.643 1.00 96.62 201 ILE A CA 1
ATOM 1584 C C . ILE A 1 201 ? -4.452 -6.032 4.688 1.00 96.62 201 ILE A C 1
ATOM 1586 O O . ILE A 1 201 ? -5.059 -7.060 4.981 1.00 96.62 201 ILE A O 1
ATOM 1590 N N . MET A 1 202 ? -3.137 -6.041 4.456 1.00 96.44 202 MET A N 1
ATOM 1591 C CA . MET A 1 202 ? -2.345 -7.268 4.563 1.00 96.44 202 MET A CA 1
ATOM 1592 C C . MET A 1 202 ? -2.331 -7.817 5.996 1.00 96.44 202 MET A C 1
ATOM 1594 O O . MET A 1 202 ? -2.529 -9.014 6.199 1.00 96.44 202 MET A O 1
ATOM 1598 N N . GLU A 1 203 ? -2.124 -6.956 6.996 1.00 97.12 203 GLU A N 1
ATOM 1599 C CA . GLU A 1 203 ? -2.112 -7.370 8.401 1.00 97.12 203 GLU A CA 1
ATOM 1600 C C . GLU A 1 203 ? -3.463 -7.952 8.832 1.00 97.12 203 GLU A C 1
ATOM 1602 O O . GLU A 1 203 ? -3.487 -8.966 9.527 1.00 97.12 203 GLU A O 1
ATOM 1607 N N . TYR A 1 204 ? -4.577 -7.389 8.353 1.00 97.56 204 TYR A N 1
ATOM 1608 C CA . TYR A 1 204 ? -5.902 -7.976 8.541 1.00 97.56 204 TYR A CA 1
ATOM 1609 C C . TYR A 1 204 ? -5.966 -9.426 8.056 1.00 97.56 204 TYR A C 1
ATOM 1611 O O . TYR A 1 204 ? -6.327 -10.313 8.828 1.00 97.56 204 TYR A O 1
ATOM 1619 N N . PHE A 1 205 ? -5.567 -9.691 6.809 1.00 96.56 205 PHE A N 1
ATOM 1620 C CA . PHE A 1 205 ? -5.590 -11.053 6.273 1.00 96.56 205 PHE A CA 1
ATOM 1621 C C . PHE A 1 205 ? -4.690 -12.005 7.071 1.00 96.56 205 PHE A C 1
ATOM 1623 O O . PHE A 1 205 ? -5.096 -13.132 7.348 1.00 96.56 205 PHE A O 1
ATOM 1630 N N . LEU A 1 206 ? -3.503 -11.559 7.499 1.00 96.62 206 LEU A N 1
ATOM 1631 C CA . LEU A 1 206 ? -2.611 -12.370 8.340 1.00 96.62 206 LEU A CA 1
ATOM 1632 C C . LEU A 1 206 ? -3.238 -12.710 9.699 1.00 96.62 206 LEU A C 1
ATOM 1634 O O . LEU A 1 206 ? -3.098 -13.842 10.176 1.00 96.62 206 LEU A O 1
ATOM 1638 N N . ILE A 1 207 ? -3.938 -11.753 10.313 1.00 97.00 207 ILE A N 1
ATOM 1639 C CA . ILE A 1 207 ? -4.671 -11.963 11.566 1.00 97.00 207 ILE A CA 1
ATOM 1640 C C . ILE A 1 207 ? -5.766 -13.015 11.365 1.00 97.00 207 ILE A C 1
ATOM 1642 O O . ILE A 1 207 ? -5.852 -13.957 12.155 1.00 97.00 207 ILE A O 1
ATOM 1646 N N . GLU A 1 208 ? -6.571 -12.897 10.309 1.00 95.62 208 GLU A N 1
ATOM 1647 C CA . GLU A 1 208 ? -7.679 -13.825 10.053 1.00 95.62 208 GLU A CA 1
ATOM 1648 C C . GLU A 1 208 ? -7.195 -15.240 9.700 1.00 95.62 208 GLU A C 1
ATOM 1650 O O . GLU A 1 208 ? -7.715 -16.214 10.247 1.00 95.62 208 GLU A O 1
ATOM 1655 N N . ILE A 1 209 ? -6.131 -15.377 8.900 1.00 95.06 209 ILE A N 1
ATOM 1656 C CA . ILE A 1 209 ? -5.494 -16.680 8.625 1.00 95.06 209 ILE A CA 1
ATOM 1657 C C . ILE A 1 209 ? -4.992 -17.319 9.926 1.00 95.06 209 ILE A C 1
ATOM 1659 O O . ILE A 1 209 ? -5.235 -18.499 10.185 1.00 95.06 209 ILE A O 1
ATOM 1663 N N . SER A 1 210 ? -4.341 -16.533 10.788 1.00 95.56 210 SER A N 1
ATOM 1664 C CA . SER A 1 210 ? -3.831 -17.026 12.074 1.00 95.56 210 SER A CA 1
ATOM 1665 C C . SER A 1 210 ? -4.953 -17.493 13.008 1.00 95.56 210 SER A C 1
ATOM 1667 O O . SER A 1 210 ? -4.749 -18.407 13.810 1.00 95.56 210 SER A O 1
ATOM 1669 N N . LYS A 1 211 ? -6.139 -16.872 12.939 1.00 93.50 211 LYS A N 1
ATOM 1670 C CA . LYS A 1 211 ? -7.322 -17.305 13.701 1.00 93.50 211 LYS A CA 1
ATOM 1671 C C . LYS A 1 211 ? -7.858 -18.640 13.181 1.00 93.50 211 LYS A C 1
ATOM 1673 O O . LYS A 1 211 ? -8.138 -19.516 13.996 1.00 93.50 211 LYS A O 1
ATOM 1678 N N . GLN A 1 212 ? -7.941 -18.811 11.861 1.00 91.06 212 GLN A N 1
ATOM 1679 C CA . GLN A 1 212 ? -8.416 -20.051 11.231 1.00 91.06 212 GLN A CA 1
ATOM 1680 C C . GLN A 1 212 ? -7.511 -21.245 11.572 1.00 91.06 212 GLN A C 1
ATOM 1682 O O . GLN A 1 212 ? -7.992 -22.254 12.079 1.00 91.06 212 GLN A O 1
ATOM 1687 N N . GLN A 1 213 ? -6.190 -21.090 11.440 1.00 92.75 213 GLN A N 1
ATOM 1688 C CA . GLN A 1 213 ? -5.223 -22.152 11.758 1.00 92.75 213 GLN A CA 1
ATOM 1689 C C . GLN A 1 213 ? -5.296 -22.619 13.223 1.00 92.75 213 GLN A C 1
ATOM 1691 O O . GLN A 1 213 ? -5.140 -23.804 13.523 1.00 92.75 213 GLN A O 1
ATOM 1696 N N . LYS A 1 214 ? -5.556 -21.694 14.159 1.00 89.94 214 LYS A N 1
ATOM 1697 C CA . LYS A 1 214 ? -5.744 -22.025 15.581 1.00 89.94 214 LYS A CA 1
ATOM 1698 C C . LYS A 1 214 ? -7.032 -22.804 15.834 1.00 89.94 214 LYS A C 1
ATOM 1700 O O . LYS A 1 214 ? -7.035 -23.680 16.696 1.00 89.94 214 LYS A O 1
ATOM 1705 N N . GLN A 1 215 ? -8.108 -22.486 15.115 1.00 84.56 215 GLN A N 1
ATOM 1706 C CA . GLN A 1 215 ? -9.373 -23.217 15.220 1.00 84.56 215 GLN A CA 1
ATOM 1707 C C . GLN A 1 215 ? -9.223 -24.645 14.687 1.00 84.56 215 GLN A C 1
ATOM 1709 O O . GLN A 1 215 ? -9.648 -25.581 15.355 1.00 84.56 215 GLN A O 1
ATOM 1714 N N . GLU A 1 216 ? -8.540 -24.819 13.556 1.00 84.12 216 GLU A N 1
ATOM 1715 C CA . GLU A 1 216 ? -8.265 -26.137 12.970 1.00 84.12 216 GLU A CA 1
ATOM 1716 C C . GLU A 1 216 ? -7.350 -26.995 13.852 1.00 84.12 216 GLU A C 1
ATOM 1718 O O . GLU A 1 216 ? -7.582 -28.187 13.986 1.00 84.12 216 GLU A O 1
ATOM 1723 N N . SER A 1 217 ? -6.357 -26.393 14.515 1.00 76.75 217 SER A N 1
ATOM 1724 C CA . SER A 1 217 ? -5.453 -27.110 15.434 1.00 76.75 217 SER A CA 1
ATOM 1725 C C . SER A 1 217 ? -6.086 -27.460 16.789 1.00 76.75 217 SER A C 1
ATOM 1727 O O . SER A 1 217 ? -5.472 -28.167 17.586 1.00 76.75 217 SER A O 1
ATOM 1729 N N . SER A 1 218 ? -7.269 -26.911 17.089 1.00 67.75 218 SER A N 1
ATOM 1730 C CA . SER A 1 218 ? -8.019 -27.181 18.326 1.00 67.75 218 SER A CA 1
ATOM 1731 C C . SER A 1 218 ? -9.055 -28.304 18.163 1.00 67.75 218 SER A C 1
ATOM 1733 O O . SER A 1 218 ? -9.744 -28.626 19.133 1.00 67.75 218 SER A O 1
ATOM 1735 N N . HIS A 1 219 ? -9.175 -28.869 16.957 1.00 52.06 219 HIS A N 1
ATOM 1736 C CA . HIS A 1 219 ? -10.027 -30.008 16.609 1.00 52.06 219 HIS A CA 1
ATOM 1737 C C . HIS A 1 219 ? -9.183 -31.249 16.314 1.00 52.06 219 HIS A C 1
ATOM 1739 O O . HIS A 1 219 ? -9.673 -32.351 16.646 1.00 52.06 219 HIS A O 1
#

Sequence (219 aa):
MYSHHENTYLNYAHSLLRASSPFDEVKTKKLLAFLESLTWSSGVNKGLWDAGDRVMIDMAKLVRSHFWHPDMSGSNSIKAVLPAVLNASKELQVKYMKPIYGTSAMPSLNRSEGYSWIVRKSDGKVEDPYALLPKIGQDSLGEDLLTIDRLYADDKVGNGGAAMTAWSFMQFAQMADEERRELLEALKHYCELDTIAMAFIMEYFLIEISKQQKQESSH

Secondary structure (DSSP, 8-state):
----HHHHHHHHHHHHHHHH-SS-HHHHHHHHHHHHHH----GGGTTSS---TTPPP-HHHHHHHH---GGGTT--SHHHHHHHHHHH-HHHHHHHTSS-BTBTTB--SS--S-B-S--B-TTSPBPPGGGGSPPPPTTSS-HHHHHHHHHHHT-SS-TTHHHHHHHHHHHHS---HHHHHHHHHHHHHHHHHHHHHHHHHHHHHHHHHHHHHHHHTT-

Radius of gyration: 20.98 Å; chains: 1; bounding box: 49×61×45 Å

pLDDT: mean 82.26, std 17.79, range [30.38, 98.06]